Protein AF-A0A139HTH1-F1 (afdb_monomer_lite)

Structure (mmCI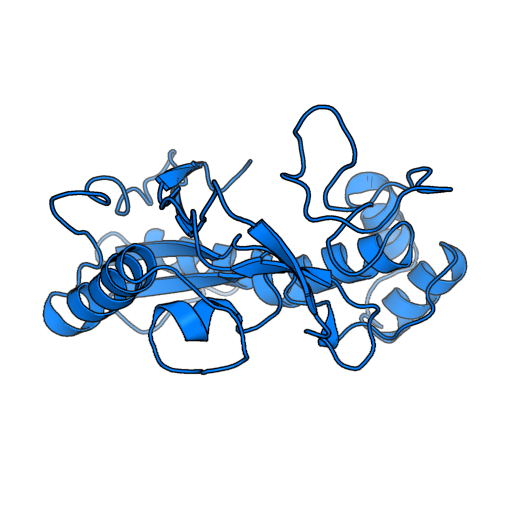F, N/CA/C/O backbone):
data_AF-A0A139HTH1-F1
#
_entry.id   AF-A0A139HTH1-F1
#
loop_
_atom_site.group_PDB
_atom_site.id
_atom_site.type_symbol
_atom_site.label_atom_id
_atom_site.label_alt_id
_atom_site.label_comp_id
_atom_site.label_asym_id
_atom_site.label_entity_id
_atom_site.label_seq_id
_atom_site.pdbx_PDB_ins_code
_atom_site.Cartn_x
_atom_site.Cartn_y
_atom_site.Cartn_z
_atom_site.occupancy
_atom_site.B_iso_or_equiv
_atom_site.auth_seq_id
_atom_site.auth_comp_id
_atom_site.auth_asym_id
_atom_site.auth_atom_id
_atom_site.pdbx_PDB_model_num
ATOM 1 N N . MET A 1 1 ? -20.305 -20.010 -2.497 1.00 41.03 1 MET A N 1
ATOM 2 C CA . MET A 1 1 ? -19.418 -19.115 -1.720 1.00 41.03 1 MET A CA 1
ATOM 3 C C . MET A 1 1 ? -19.283 -19.697 -0.326 1.00 41.03 1 MET A C 1
ATOM 5 O O . MET A 1 1 ? -20.305 -19.941 0.301 1.00 41.03 1 MET A O 1
ATOM 9 N N . ALA A 1 2 ? -18.069 -20.002 0.132 1.00 40.16 2 ALA A N 1
ATOM 10 C CA . ALA A 1 2 ? -17.863 -20.438 1.511 1.00 40.16 2 ALA A CA 1
ATOM 11 C C . ALA A 1 2 ? -18.156 -19.264 2.459 1.00 40.16 2 ALA A C 1
ATOM 13 O O . ALA A 1 2 ? -17.658 -18.159 2.247 1.00 40.16 2 ALA A O 1
ATOM 14 N N . HIS A 1 3 ? -18.978 -19.489 3.483 1.00 53.91 3 HIS A N 1
ATOM 15 C CA . HIS A 1 3 ? -19.237 -18.502 4.528 1.00 53.91 3 HIS A CA 1
ATOM 16 C C . HIS A 1 3 ? -18.002 -18.392 5.426 1.00 53.91 3 HIS A C 1
ATOM 18 O O . HIS A 1 3 ? -17.873 -19.123 6.407 1.00 53.91 3 HIS A O 1
ATOM 24 N N . PHE A 1 4 ? -17.075 -17.501 5.078 1.00 63.25 4 PHE A N 1
ATOM 25 C CA . PHE A 1 4 ? -15.980 -17.148 5.970 1.00 63.25 4 PHE A CA 1
ATOM 26 C C . PHE A 1 4 ? -16.560 -16.534 7.251 1.00 63.25 4 PHE A C 1
ATOM 28 O O . PHE A 1 4 ? -17.235 -15.506 7.211 1.00 63.25 4 PHE A O 1
ATOM 35 N N . LYS A 1 5 ? -16.320 -17.188 8.391 1.00 70.50 5 LYS A N 1
ATOM 36 C CA . LYS A 1 5 ? -16.594 -16.649 9.726 1.00 70.50 5 LYS A CA 1
ATOM 37 C C . LYS A 1 5 ? -15.249 -16.351 10.384 1.00 70.50 5 LYS A C 1
ATOM 39 O O . LYS A 1 5 ? -14.638 -17.281 10.909 1.00 70.50 5 LYS A O 1
ATOM 44 N N . PRO A 1 6 ? -14.781 -15.091 10.371 1.00 74.12 6 PRO A N 1
ATOM 45 C CA . PRO A 1 6 ? -13.574 -14.742 11.103 1.00 74.12 6 PRO A CA 1
ATOM 46 C C . PRO A 1 6 ? -13.759 -15.051 12.596 1.00 74.12 6 PRO A C 1
ATOM 48 O O . PRO A 1 6 ? -14.861 -14.858 13.120 1.00 74.12 6 PRO A O 1
ATOM 51 N N . ASN A 1 7 ? -12.714 -15.505 13.284 1.00 82.50 7 ASN A N 1
ATOM 52 C CA . ASN A 1 7 ? -12.716 -15.613 14.745 1.00 82.50 7 ASN A CA 1
ATOM 53 C C . ASN A 1 7 ? -12.350 -14.259 15.363 1.00 82.50 7 ASN A C 1
ATOM 55 O O . ASN A 1 7 ? -11.441 -13.596 14.877 1.00 82.50 7 ASN A O 1
ATOM 59 N N . GLY A 1 8 ? -13.030 -13.874 16.444 1.00 86.06 8 GLY A N 1
ATOM 60 C CA . GLY A 1 8 ? -12.785 -12.617 17.156 1.00 86.06 8 GLY A CA 1
ATOM 61 C C . GLY A 1 8 ? -13.929 -11.608 17.046 1.00 86.06 8 GLY A C 1
ATOM 62 O O . GLY A 1 8 ? -14.870 -11.774 16.265 1.00 86.06 8 GLY A O 1
ATOM 63 N N . LEU A 1 9 ? -13.844 -10.574 17.885 1.00 88.12 9 LEU A N 1
ATOM 64 C CA . LEU A 1 9 ? -14.800 -9.465 17.926 1.00 88.12 9 LEU A CA 1
ATOM 65 C C . LEU A 1 9 ? -14.292 -8.243 17.161 1.00 88.12 9 LEU A C 1
ATOM 67 O O . LEU A 1 9 ? -15.099 -7.447 16.700 1.00 88.12 9 LEU A O 1
ATOM 71 N N . ARG A 1 10 ? -12.968 -8.081 17.058 1.00 88.88 10 ARG A N 1
ATOM 72 C CA . ARG A 1 10 ? -12.342 -6.827 16.642 1.00 88.88 10 ARG A CA 1
ATOM 73 C C . ARG A 1 10 ? -11.066 -7.063 15.858 1.00 88.88 10 ARG A C 1
ATOM 75 O O . ARG A 1 10 ? -10.333 -8.000 16.176 1.00 88.88 10 ARG A O 1
ATOM 82 N N . VAL A 1 11 ? -10.797 -6.215 14.869 1.00 90.69 11 VAL A N 1
ATOM 83 C CA . VAL A 1 11 ? -9.574 -6.295 14.061 1.00 90.69 11 VAL A CA 1
ATOM 84 C C . VAL A 1 11 ? -9.061 -4.913 13.666 1.00 90.69 11 VAL A C 1
ATOM 86 O O . VAL A 1 11 ? -9.830 -4.071 13.214 1.00 90.69 11 VAL A O 1
ATOM 89 N N . ILE A 1 12 ? -7.748 -4.713 13.768 1.00 91.56 12 ILE A N 1
ATOM 90 C CA . ILE A 1 12 ? -7.032 -3.682 13.012 1.00 91.56 12 ILE A CA 1
ATOM 91 C C . ILE A 1 12 ? -6.289 -4.398 11.893 1.00 91.56 12 ILE A C 1
ATOM 93 O O . ILE A 1 12 ? -5.516 -5.319 12.153 1.00 91.56 12 ILE A O 1
ATOM 97 N N . SER A 1 13 ? -6.541 -3.995 10.653 1.00 92.94 13 SER A N 1
ATOM 98 C CA . SER A 1 13 ? -5.810 -4.478 9.486 1.00 92.94 13 SER A CA 1
ATOM 99 C C . SER A 1 13 ? -5.005 -3.342 8.864 1.00 92.94 13 SER A C 1
ATOM 101 O O . SER A 1 13 ? -5.443 -2.193 8.862 1.00 92.94 13 SER A O 1
ATOM 103 N N . GLY A 1 14 ? -3.822 -3.654 8.351 1.00 94.12 14 GLY A N 1
ATOM 104 C CA . GLY A 1 14 ? -2.858 -2.672 7.875 1.00 94.12 14 GLY A CA 1
ATOM 105 C C . GLY A 1 14 ? -2.139 -3.130 6.619 1.00 94.12 14 GLY A C 1
ATOM 106 O O . GLY A 1 14 ? -2.072 -4.329 6.353 1.00 94.12 14 GLY A O 1
ATOM 107 N N . ASN A 1 15 ? -1.604 -2.167 5.875 1.00 95.75 15 ASN A N 1
ATOM 108 C CA . ASN A 1 15 ? -0.589 -2.396 4.852 1.00 95.75 15 ASN A CA 1
ATOM 109 C C . ASN A 1 15 ? 0.346 -1.183 4.761 1.00 95.75 15 ASN A C 1
ATOM 111 O O . ASN A 1 15 ? 0.001 -0.095 5.216 1.00 95.75 15 ASN A O 1
ATOM 115 N N . THR A 1 16 ? 1.490 -1.371 4.125 1.00 94.44 16 THR A N 1
ATOM 116 C CA . THR A 1 16 ? 2.416 -0.328 3.667 1.00 94.44 16 THR A CA 1
ATOM 117 C C . THR A 1 16 ? 2.211 -0.077 2.163 1.00 94.44 16 THR A C 1
ATOM 119 O O . THR A 1 16 ? 1.571 -0.882 1.484 1.00 94.44 16 THR A O 1
ATOM 122 N N . ASP A 1 17 ? 2.696 1.031 1.608 1.00 91.94 17 ASP A N 1
ATOM 123 C CA . ASP A 1 17 ? 2.437 1.374 0.190 1.00 91.94 17 ASP A CA 1
ATOM 124 C C . ASP A 1 17 ? 3.259 0.574 -0.820 1.00 91.94 17 ASP A C 1
ATOM 126 O O . ASP A 1 17 ? 2.926 0.508 -1.999 1.00 91.94 17 ASP A O 1
ATOM 130 N N . SER A 1 18 ? 4.375 -0.002 -0.391 1.00 93.19 18 SER A N 1
ATOM 131 C CA . SER A 1 18 ? 5.341 -0.712 -1.233 1.00 93.19 18 SER A CA 1
ATOM 132 C C . SER A 1 18 ? 5.681 -2.082 -0.640 1.00 93.19 18 SER A C 1
ATOM 134 O O . SER A 1 18 ? 6.850 -2.471 -0.549 1.00 93.19 18 SER A O 1
ATOM 136 N N . GLU A 1 19 ? 4.646 -2.828 -0.245 1.00 96.00 19 GLU A N 1
ATOM 137 C CA . GLU A 1 19 ? 4.736 -4.151 0.394 1.00 96.00 19 GLU A CA 1
ATOM 138 C C . GLU A 1 19 ? 5.664 -5.109 -0.361 1.00 96.00 19 GLU A C 1
ATOM 140 O O . GLU A 1 19 ? 6.598 -5.696 0.185 1.00 96.00 19 GLU A O 1
ATOM 145 N N . ALA A 1 20 ? 5.463 -5.246 -1.665 1.00 96.44 20 ALA A N 1
ATOM 146 C CA . ALA A 1 20 ? 6.139 -6.275 -2.437 1.00 96.44 20 ALA A CA 1
ATOM 147 C C . ALA A 1 20 ? 7.564 -5.911 -2.880 1.00 96.44 20 ALA A C 1
ATOM 149 O O . ALA A 1 20 ? 8.216 -6.717 -3.552 1.00 96.44 20 ALA A O 1
ATOM 150 N N . ALA A 1 21 ? 8.083 -4.731 -2.520 1.00 94.69 21 ALA A N 1
ATOM 151 C CA . ALA A 1 21 ? 9.355 -4.232 -3.047 1.00 94.69 21 ALA A CA 1
ATOM 152 C C . ALA A 1 21 ? 10.534 -5.198 -2.815 1.00 94.69 21 ALA A C 1
ATOM 154 O O . ALA A 1 21 ? 11.430 -5.297 -3.660 1.00 94.69 21 ALA A O 1
ATOM 155 N N . ALA A 1 22 ? 10.514 -5.932 -1.698 1.00 94.69 22 ALA A N 1
ATOM 156 C CA . ALA A 1 22 ? 11.522 -6.928 -1.333 1.00 94.69 22 ALA A CA 1
ATOM 157 C C . ALA A 1 22 ? 11.249 -8.348 -1.859 1.00 94.69 22 ALA A C 1
ATOM 159 O O . ALA A 1 22 ? 12.135 -9.195 -1.765 1.00 94.69 22 ALA A O 1
ATOM 160 N N . TYR A 1 23 ? 10.054 -8.610 -2.390 1.00 95.75 23 TYR A N 1
ATOM 161 C CA . TYR A 1 23 ? 9.586 -9.959 -2.722 1.00 95.75 23 TYR A CA 1
ATOM 162 C C . TYR A 1 23 ? 9.516 -10.222 -4.225 1.00 95.75 23 TYR A C 1
ATOM 164 O O . TYR A 1 23 ? 9.663 -11.360 -4.658 1.00 95.75 23 TYR A O 1
ATOM 172 N N . VAL A 1 24 ? 9.356 -9.174 -5.035 1.00 96.06 24 VAL A N 1
ATOM 173 C CA . VAL A 1 24 ? 9.461 -9.296 -6.491 1.00 96.06 24 VAL A CA 1
ATOM 174 C C . VAL A 1 24 ? 10.932 -9.393 -6.886 1.00 96.06 24 VAL A C 1
ATOM 176 O O . VAL A 1 24 ? 11.762 -8.621 -6.394 1.00 96.06 24 VAL A O 1
ATOM 179 N N . ILE A 1 25 ? 11.258 -10.304 -7.805 1.00 94.12 25 ILE A N 1
ATOM 180 C CA . ILE A 1 25 ? 12.610 -10.409 -8.365 1.00 94.12 25 ILE A CA 1
ATOM 181 C C . ILE A 1 25 ? 13.017 -9.098 -9.070 1.00 94.12 25 ILE A C 1
ATOM 183 O O . ILE A 1 25 ? 12.161 -8.373 -9.594 1.00 94.12 25 ILE A O 1
ATOM 187 N N . PRO A 1 26 ? 14.307 -8.733 -9.050 1.00 92.75 26 PRO A N 1
ATOM 188 C CA . PRO A 1 26 ? 14.778 -7.557 -9.768 1.00 92.75 26 PRO A CA 1
ATOM 189 C C . PRO A 1 26 ? 14.816 -7.796 -11.291 1.00 92.75 26 PRO A C 1
ATOM 191 O O . PRO A 1 26 ? 14.604 -8.910 -11.763 1.00 92.75 26 PRO A O 1
ATOM 194 N N . GLU A 1 27 ? 15.118 -6.733 -12.042 1.00 92.19 27 GLU A N 1
ATOM 195 C CA . GLU A 1 27 ? 15.422 -6.760 -13.484 1.00 92.19 27 GLU A CA 1
ATOM 196 C C . GLU A 1 27 ? 14.259 -7.156 -14.419 1.00 92.19 27 GLU A C 1
ATOM 198 O O . GLU A 1 27 ? 14.475 -7.587 -15.552 1.00 92.19 27 GLU A O 1
ATOM 203 N N . ILE A 1 28 ? 13.011 -6.921 -14.000 1.00 94.56 28 ILE A N 1
ATOM 204 C CA . ILE A 1 28 ? 11.844 -6.984 -14.895 1.00 94.56 28 ILE A CA 1
ATOM 205 C C . ILE A 1 28 ? 11.751 -5.660 -15.664 1.00 94.56 28 ILE A C 1
ATOM 207 O O . ILE A 1 28 ? 11.201 -4.677 -15.173 1.00 94.56 28 ILE A O 1
ATOM 211 N N . THR A 1 29 ? 12.323 -5.614 -16.865 1.00 93.25 29 THR A N 1
ATOM 212 C CA . THR A 1 29 ? 12.456 -4.390 -17.676 1.00 93.25 29 THR A CA 1
ATOM 213 C C . THR A 1 29 ? 11.503 -4.332 -18.866 1.00 93.25 29 THR A C 1
ATOM 215 O O . THR A 1 29 ? 11.409 -3.298 -19.522 1.00 93.25 29 THR A O 1
ATOM 218 N N . THR A 1 30 ? 10.766 -5.411 -19.139 1.00 93.38 30 THR A N 1
ATOM 219 C CA . THR A 1 30 ? 9.821 -5.508 -20.260 1.00 93.38 30 THR A CA 1
ATOM 220 C C . THR A 1 30 ? 8.494 -6.131 -19.837 1.00 93.38 30 THR A C 1
ATOM 222 O O . THR A 1 30 ? 8.439 -6.963 -18.930 1.00 93.38 30 THR A O 1
ATOM 225 N N . ASP A 1 31 ? 7.423 -5.808 -20.560 1.00 92.06 31 ASP A N 1
ATOM 226 C CA . ASP A 1 31 ? 6.102 -6.419 -20.360 1.00 92.06 31 ASP A CA 1
ATOM 227 C C . ASP A 1 31 ? 6.111 -7.930 -20.614 1.00 92.06 31 ASP A C 1
ATOM 229 O O . ASP A 1 31 ? 5.380 -8.676 -19.966 1.00 92.06 31 ASP A O 1
ATOM 233 N N . ALA A 1 32 ? 6.976 -8.408 -21.512 1.00 94.19 32 ALA A N 1
ATOM 234 C CA . ALA A 1 32 ? 7.161 -9.837 -21.743 1.00 94.19 32 ALA A CA 1
ATOM 235 C C . ALA A 1 32 ? 7.732 -10.545 -20.502 1.00 94.19 32 ALA A C 1
ATOM 237 O O . ALA A 1 32 ? 7.253 -11.620 -20.138 1.00 94.19 32 ALA A O 1
ATOM 238 N N . GLN A 1 33 ? 8.712 -9.936 -19.824 1.00 95.88 33 GLN A N 1
ATOM 239 C CA . GLN A 1 33 ? 9.245 -10.459 -18.562 1.00 95.88 33 GLN A CA 1
ATOM 240 C C . GLN A 1 33 ? 8.212 -10.386 -17.437 1.00 95.88 33 GLN A C 1
ATOM 242 O O . GLN A 1 33 ? 8.106 -11.338 -16.671 1.00 95.88 33 GLN A O 1
ATOM 247 N N . LEU A 1 34 ? 7.417 -9.313 -17.365 1.00 95.25 34 LEU A N 1
ATOM 248 C CA . LEU A 1 34 ? 6.320 -9.200 -16.402 1.00 95.25 34 LEU A CA 1
ATOM 249 C C . LEU A 1 34 ? 5.303 -10.333 -16.610 1.00 95.25 34 LEU A C 1
ATOM 251 O O . LEU A 1 34 ? 4.995 -11.067 -15.672 1.00 95.25 34 LEU A O 1
ATOM 255 N N . LYS A 1 35 ? 4.835 -10.544 -17.849 1.00 95.56 35 LYS A N 1
ATOM 256 C CA . LYS A 1 35 ? 3.921 -11.648 -18.196 1.00 95.56 35 LYS A CA 1
ATOM 257 C C . LYS A 1 35 ? 4.518 -13.017 -17.862 1.00 95.56 35 LYS A C 1
ATOM 259 O O . LYS A 1 35 ? 3.807 -13.894 -17.374 1.00 95.56 35 LYS A O 1
ATOM 264 N N . ALA A 1 36 ? 5.811 -13.215 -18.121 1.00 95.50 36 ALA A N 1
ATOM 265 C CA . ALA A 1 36 ? 6.504 -14.452 -17.769 1.00 95.50 36 ALA A CA 1
ATOM 266 C C . ALA A 1 36 ? 6.566 -14.660 -16.248 1.00 95.50 36 ALA A C 1
ATOM 268 O O . ALA A 1 36 ? 6.292 -15.762 -15.776 1.00 95.50 36 ALA A O 1
ATOM 269 N N . TRP A 1 37 ? 6.861 -13.603 -15.488 1.00 96.38 37 TRP A N 1
ATOM 270 C CA . TRP A 1 37 ? 6.877 -13.636 -14.029 1.00 96.38 37 TRP A CA 1
ATOM 271 C C . TRP A 1 37 ? 5.490 -13.950 -13.451 1.00 96.38 37 TRP A C 1
ATOM 273 O O . TRP A 1 37 ? 5.378 -14.826 -12.600 1.00 96.38 37 TRP A O 1
ATOM 283 N N . LEU A 1 38 ? 4.418 -13.344 -13.975 1.00 95.56 38 LEU A N 1
ATOM 284 C CA . LEU A 1 38 ? 3.054 -13.635 -13.519 1.00 95.56 38 LEU A CA 1
ATOM 285 C C . LEU A 1 38 ? 2.652 -15.093 -13.714 1.00 95.56 38 LEU A C 1
ATOM 287 O O . LEU A 1 38 ? 2.000 -15.668 -12.851 1.00 95.56 38 LEU A O 1
ATOM 291 N N . ARG A 1 39 ? 3.049 -15.708 -14.830 1.00 95.12 39 ARG A N 1
ATOM 292 C CA . ARG A 1 39 ? 2.775 -17.130 -15.081 1.00 95.12 39 ARG A CA 1
ATOM 293 C C . ARG A 1 39 ? 3.565 -18.054 -14.160 1.00 95.12 39 ARG A C 1
ATOM 295 O O . ARG A 1 39 ? 3.128 -19.175 -13.922 1.00 95.12 39 ARG A O 1
ATOM 302 N N . LEU A 1 40 ? 4.719 -17.603 -13.671 1.00 95.44 40 LEU A N 1
ATOM 303 C CA . LEU A 1 40 ? 5.495 -18.332 -12.675 1.00 95.44 40 LEU A CA 1
ATOM 304 C C . LEU A 1 40 ? 4.852 -18.219 -11.288 1.00 95.44 40 LEU A C 1
ATOM 306 O O . LEU A 1 40 ? 4.690 -19.232 -10.615 1.00 95.44 40 LEU A O 1
ATOM 310 N N . GLU A 1 41 ? 4.472 -17.006 -10.885 1.00 96.12 41 GLU A N 1
ATOM 311 C CA . GLU A 1 41 ? 3.912 -16.727 -9.558 1.00 96.12 41 GLU A CA 1
ATOM 312 C C . GLU A 1 41 ? 2.472 -17.246 -9.408 1.00 96.12 41 GLU A C 1
ATOM 314 O O . GLU A 1 41 ? 2.085 -17.764 -8.362 1.00 96.12 41 GLU A O 1
ATOM 319 N N . TYR A 1 42 ? 1.685 -17.171 -10.485 1.00 96.50 42 TYR A N 1
ATOM 320 C CA . TYR A 1 42 ? 0.282 -17.577 -10.528 1.00 96.50 42 TYR A CA 1
ATOM 321 C C . TYR A 1 42 ? 0.034 -18.614 -11.635 1.00 96.50 42 TYR A C 1
ATOM 323 O O . TYR A 1 42 ? -0.621 -18.322 -12.640 1.00 96.50 42 TYR A O 1
ATOM 331 N N . PRO A 1 43 ? 0.499 -19.865 -11.458 1.00 96.62 43 PRO A N 1
ATOM 332 C CA . PRO A 1 43 ? 0.492 -20.888 -12.511 1.00 96.62 43 PRO A CA 1
ATOM 333 C C . PRO A 1 43 ? -0.908 -21.353 -12.938 1.00 96.62 43 PRO A C 1
ATOM 335 O O . PRO A 1 43 ? -1.042 -22.070 -13.927 1.00 96.62 43 PRO A O 1
ATOM 338 N N . LEU A 1 44 ? -1.949 -20.978 -12.188 1.00 97.44 44 LEU A N 1
ATOM 339 C CA . LEU A 1 44 ? -3.342 -21.308 -12.496 1.00 97.44 44 LEU A CA 1
ATOM 340 C C . LEU A 1 44 ? -4.072 -20.210 -13.279 1.00 97.44 44 LEU A C 1
ATOM 342 O O . LEU A 1 44 ? -5.194 -20.453 -13.718 1.00 97.44 44 LEU A O 1
ATOM 346 N N . LEU A 1 45 ? -3.469 -19.029 -13.461 1.00 95.88 45 LEU A N 1
ATOM 347 C CA . LEU A 1 45 ? -4.046 -18.003 -14.326 1.00 95.88 45 LEU A CA 1
ATOM 348 C C . LEU A 1 45 ? -3.962 -18.451 -15.781 1.00 95.88 45 LEU A C 1
ATOM 350 O O . LEU A 1 45 ? -2.916 -18.889 -16.270 1.00 95.88 45 LEU A O 1
ATOM 354 N N . THR A 1 46 ? -5.072 -18.317 -16.496 1.00 96.62 46 THR A N 1
ATOM 355 C CA . THR A 1 46 ? -5.082 -18.514 -17.941 1.00 96.62 46 THR A CA 1
ATOM 356 C C . THR A 1 46 ? -4.347 -17.365 -18.631 1.00 96.62 46 THR A C 1
ATOM 358 O O . THR A 1 46 ? -4.130 -16.296 -18.060 1.00 96.62 46 THR A O 1
ATOM 361 N N . ALA A 1 47 ? -3.973 -17.556 -19.900 1.00 94.62 47 ALA A N 1
ATOM 362 C CA . ALA A 1 47 ? -3.388 -16.470 -20.688 1.00 94.62 47 ALA A CA 1
ATOM 363 C C . ALA A 1 47 ? -4.309 -15.240 -20.737 1.00 94.62 47 ALA A C 1
ATOM 365 O O . ALA A 1 47 ? -3.824 -14.122 -20.618 1.00 94.62 47 ALA A O 1
ATOM 366 N N . ARG A 1 48 ? -5.625 -15.476 -20.828 1.00 95.06 48 ARG A N 1
ATOM 367 C CA . ARG A 1 48 ? -6.637 -14.425 -20.792 1.00 95.06 48 ARG A CA 1
ATOM 368 C C . ARG A 1 48 ? -6.646 -13.685 -19.458 1.00 95.06 48 ARG A C 1
ATOM 370 O O . ARG A 1 48 ? -6.652 -12.468 -19.480 1.00 95.06 48 ARG A O 1
ATOM 377 N N . ASP A 1 49 ? -6.594 -14.391 -18.327 1.00 95.75 49 ASP A N 1
ATOM 378 C CA . ASP A 1 49 ? -6.576 -13.729 -17.013 1.00 95.75 49 ASP A CA 1
ATOM 379 C C . ASP A 1 49 ? -5.348 -12.819 -16.865 1.00 95.75 49 ASP A C 1
ATOM 381 O O . ASP A 1 49 ? -5.453 -11.710 -16.351 1.00 95.75 49 ASP A O 1
ATOM 385 N N . VAL A 1 50 ? -4.180 -13.268 -17.343 1.00 94.94 50 VAL A N 1
ATOM 386 C CA . VAL A 1 50 ? -2.949 -12.459 -17.327 1.00 94.94 50 VAL A CA 1
ATOM 387 C C . VAL A 1 50 ? -3.097 -11.207 -18.189 1.00 94.94 50 VAL A C 1
ATOM 389 O O . VAL A 1 50 ? -2.691 -10.129 -17.758 1.00 94.94 50 VAL A O 1
ATOM 392 N N . ASP A 1 51 ? -3.648 -11.338 -19.394 1.00 92.38 51 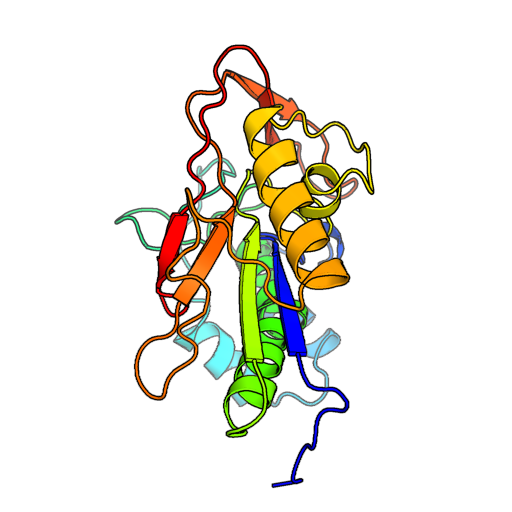ASP A N 1
ATOM 393 C CA . ASP A 1 51 ? -3.857 -10.192 -20.280 1.00 92.38 51 ASP A CA 1
ATOM 394 C C . ASP A 1 51 ? -4.892 -9.222 -19.681 1.00 92.38 51 ASP A C 1
ATOM 396 O O . ASP A 1 51 ? -4.596 -8.036 -19.562 1.00 92.38 51 ASP A O 1
ATOM 400 N N . ASP A 1 52 ? -6.021 -9.726 -19.170 1.00 92.56 52 ASP A N 1
ATOM 401 C CA . ASP A 1 52 ? -7.068 -8.923 -18.525 1.00 92.56 52 ASP A CA 1
ATOM 402 C C . ASP A 1 52 ? -6.513 -8.144 -17.310 1.00 92.56 52 ASP A C 1
ATOM 404 O O . ASP A 1 52 ? -6.762 -6.947 -17.171 1.00 92.56 52 ASP A O 1
ATOM 408 N N . ILE A 1 53 ? -5.701 -8.775 -16.450 1.00 92.44 53 ILE A N 1
ATOM 409 C CA . ILE A 1 53 ? -5.073 -8.098 -15.298 1.00 92.44 53 ILE A CA 1
ATOM 410 C C . ILE A 1 53 ? -4.184 -6.931 -15.755 1.00 92.44 53 ILE A C 1
ATOM 412 O O . ILE A 1 53 ? -4.238 -5.841 -15.182 1.00 92.44 53 ILE A O 1
ATOM 416 N N . LEU A 1 54 ? -3.357 -7.142 -16.779 1.00 91.75 54 LEU A N 1
ATOM 417 C CA . LEU A 1 54 ? -2.385 -6.141 -17.223 1.00 91.75 54 LEU A CA 1
ATOM 418 C C . LEU A 1 54 ? -2.990 -5.033 -18.075 1.00 91.75 54 LEU A C 1
ATOM 420 O O . LEU A 1 54 ? -2.471 -3.919 -18.069 1.00 91.75 54 LEU A O 1
ATOM 424 N N . GLU A 1 55 ? -4.059 -5.325 -18.803 1.00 88.00 55 GLU A N 1
ATOM 425 C CA . GLU A 1 55 ? -4.733 -4.355 -19.662 1.00 88.00 55 GLU A CA 1
ATOM 426 C C . GLU A 1 55 ? -5.768 -3.522 -18.903 1.00 88.00 55 GLU A C 1
ATOM 428 O O . GLU A 1 55 ? -6.069 -2.407 -19.319 1.00 88.00 55 GLU A O 1
ATOM 433 N N . VAL A 1 56 ? -6.298 -4.021 -17.783 1.00 83.75 56 VAL A N 1
ATOM 434 C CA . VAL A 1 56 ? -7.313 -3.296 -17.004 1.00 83.75 56 VAL A CA 1
ATOM 435 C C . VAL A 1 56 ? -6.715 -2.588 -15.793 1.00 83.75 56 VAL A C 1
ATOM 437 O O . VAL A 1 56 ? -7.094 -1.452 -15.514 1.00 83.75 56 VAL A O 1
ATOM 440 N N . HIS A 1 57 ? -5.803 -3.239 -15.067 1.00 81.62 57 HIS A N 1
ATOM 441 C CA . HIS A 1 57 ? -5.400 -2.779 -13.733 1.00 81.62 57 HIS A CA 1
ATOM 442 C C . HIS A 1 57 ? -3.977 -2.238 -13.657 1.00 81.62 57 HIS A C 1
ATOM 444 O O . HIS A 1 57 ? -3.721 -1.347 -12.862 1.00 81.62 57 HIS A O 1
ATOM 450 N N . TYR A 1 58 ? -3.065 -2.712 -14.505 1.00 85.88 58 TYR A N 1
ATOM 451 C CA . TYR A 1 58 ? -1.676 -2.250 -14.496 1.00 85.88 58 TYR A CA 1
ATOM 452 C C . TYR A 1 58 ? -1.258 -1.865 -15.896 1.00 85.88 58 TYR A C 1
ATOM 454 O O . TYR A 1 58 ? -0.411 -2.532 -16.483 1.00 85.88 58 TYR A O 1
ATOM 462 N N . LEU A 1 59 ? -1.857 -0.817 -16.449 1.00 84.88 59 LEU A N 1
ATOM 463 C CA . LEU A 1 59 ? -1.562 -0.381 -17.808 1.00 84.88 59 LEU A CA 1
ATOM 464 C C . LEU A 1 59 ? -0.075 -0.025 -17.981 1.00 84.88 59 LEU A C 1
ATOM 466 O O . LEU A 1 59 ? 0.553 0.519 -17.067 1.00 84.88 59 LEU A O 1
ATOM 470 N N . PRO A 1 60 ? 0.519 -0.307 -19.153 1.00 83.44 60 PRO A N 1
ATOM 471 C CA . PRO A 1 60 ? 1.835 0.214 -19.474 1.00 83.44 60 PRO A CA 1
ATOM 472 C C . PRO A 1 60 ? 1.808 1.743 -19.451 1.00 83.44 60 PRO A C 1
ATOM 474 O O . PRO A 1 60 ? 0.912 2.365 -20.021 1.00 83.44 60 PRO A O 1
ATOM 477 N N . SER A 1 61 ? 2.826 2.351 -18.856 1.00 76.25 61 SER A N 1
ATOM 478 C CA . SER A 1 61 ? 3.085 3.776 -19.017 1.00 76.25 61 SER A CA 1
ATOM 479 C C . SER A 1 61 ? 4.543 3.990 -19.393 1.00 76.25 61 SER A C 1
ATOM 481 O O . SER A 1 61 ? 5.424 3.221 -18.993 1.00 76.25 61 SER A O 1
ATOM 483 N N . ASP A 1 62 ? 4.803 5.049 -20.155 1.00 73.69 62 ASP A N 1
ATOM 484 C CA . ASP A 1 62 ? 6.173 5.444 -20.439 1.00 73.69 62 ASP A CA 1
ATOM 485 C C . ASP A 1 62 ? 6.787 6.071 -19.183 1.00 73.69 62 ASP A C 1
ATOM 487 O O . ASP A 1 62 ? 6.443 7.185 -18.792 1.00 73.69 62 ASP A O 1
ATOM 491 N N . ALA A 1 63 ? 7.663 5.318 -18.523 1.00 77.00 63 ALA A N 1
ATOM 492 C CA . ALA A 1 63 ? 8.436 5.791 -17.381 1.00 77.00 63 ALA A CA 1
ATOM 493 C C . ALA A 1 63 ? 9.895 6.098 -17.766 1.00 77.00 63 ALA A C 1
ATOM 495 O O . ALA A 1 63 ? 10.762 6.223 -16.899 1.00 77.00 63 ALA A O 1
ATOM 496 N N . SER A 1 64 ? 10.196 6.199 -19.065 1.00 75.75 64 SER A N 1
ATOM 497 C CA . SER A 1 64 ? 11.543 6.492 -19.554 1.00 75.75 64 SER A CA 1
ATOM 498 C C . SER A 1 64 ? 12.034 7.833 -19.011 1.00 75.75 64 SER A C 1
ATOM 500 O O . SER A 1 64 ? 11.371 8.859 -19.126 1.00 75.75 64 SER A O 1
ATOM 502 N N . GLY A 1 65 ? 13.219 7.827 -18.401 1.00 74.94 65 GLY A N 1
ATOM 503 C CA . GLY A 1 65 ? 13.812 9.027 -17.806 1.00 74.94 65 GLY A CA 1
ATOM 504 C C . GLY A 1 65 ? 13.197 9.462 -16.469 1.00 74.94 65 GLY A C 1
ATOM 505 O O . GLY A 1 65 ? 13.664 10.445 -15.896 1.00 74.94 65 GLY A O 1
ATOM 506 N N . VAL A 1 66 ? 12.206 8.736 -15.938 1.00 82.00 66 VAL A N 1
ATOM 507 C CA . VAL A 1 66 ? 11.651 8.981 -14.599 1.00 82.00 66 VAL A CA 1
ATOM 508 C C . VAL A 1 66 ? 12.588 8.389 -13.543 1.00 82.00 66 VAL A C 1
ATOM 510 O O . VAL A 1 66 ? 13.009 7.237 -13.627 1.00 82.00 66 VAL A O 1
ATOM 513 N N . ILE A 1 67 ? 12.932 9.176 -12.526 1.00 82.94 67 ILE A N 1
ATOM 514 C CA . ILE A 1 67 ? 13.653 8.674 -11.348 1.00 82.94 67 ILE A CA 1
ATOM 515 C C . ILE A 1 67 ? 12.614 8.070 -10.391 1.00 82.94 67 ILE A C 1
ATOM 517 O O . ILE A 1 67 ? 11.588 8.708 -10.190 1.00 82.94 67 ILE A O 1
ATOM 521 N N . PRO A 1 68 ? 12.835 6.890 -9.781 1.00 84.56 68 PRO A N 1
ATOM 522 C CA . PRO A 1 68 ? 11.920 6.338 -8.779 1.00 84.56 68 PRO A CA 1
ATOM 523 C C . PRO A 1 68 ? 11.616 7.326 -7.638 1.00 84.56 68 PRO A C 1
ATOM 525 O O . PRO A 1 68 ? 12.532 7.881 -7.026 1.00 84.56 68 PRO A O 1
ATOM 528 N N . PHE A 1 69 ? 10.334 7.530 -7.330 1.00 84.56 69 PHE A N 1
ATOM 529 C CA . PHE A 1 69 ? 9.862 8.334 -6.200 1.00 84.56 69 PHE A CA 1
ATOM 530 C C . PHE A 1 69 ? 8.521 7.803 -5.681 1.00 84.56 69 PHE A C 1
ATOM 532 O O . PHE A 1 69 ? 7.773 7.152 -6.408 1.00 84.56 69 PHE A O 1
ATOM 539 N N . ALA A 1 70 ? 8.210 8.072 -4.412 1.00 83.56 70 ALA A N 1
ATOM 540 C CA . ALA A 1 70 ? 6.887 7.778 -3.870 1.00 83.56 70 ALA A CA 1
ATOM 541 C C . ALA A 1 70 ? 5.858 8.744 -4.470 1.00 83.56 70 ALA A C 1
ATOM 543 O O . ALA A 1 70 ? 5.997 9.959 -4.338 1.00 83.56 70 ALA A O 1
ATOM 544 N N . THR A 1 71 ? 4.844 8.202 -5.135 1.00 77.75 71 THR A N 1
ATOM 545 C CA . THR A 1 71 ? 3.721 8.961 -5.693 1.00 77.75 71 THR A CA 1
ATOM 546 C C . THR A 1 71 ? 2.481 8.764 -4.831 1.00 77.75 71 THR A C 1
ATOM 548 O O . THR A 1 71 ? 2.320 7.730 -4.186 1.00 77.75 71 THR A O 1
ATOM 551 N N . CYS A 1 72 ? 1.586 9.746 -4.845 1.00 68.50 72 CYS A N 1
ATOM 552 C CA . CYS A 1 72 ? 0.269 9.628 -4.227 1.00 68.50 72 CYS A CA 1
ATOM 553 C C . CYS A 1 72 ? -0.748 8.868 -5.098 1.00 68.50 72 CYS A C 1
ATOM 555 O O . CYS A 1 72 ? -1.907 8.777 -4.723 1.00 68.50 72 CYS A O 1
ATOM 557 N N . GLY A 1 73 ? -0.319 8.272 -6.218 1.00 63.62 73 GLY A N 1
ATOM 558 C CA . GLY A 1 73 ? -1.131 7.351 -7.015 1.00 63.62 73 GLY A CA 1
ATOM 559 C C . GLY A 1 73 ? -1.931 8.034 -8.121 1.00 63.62 73 GLY A C 1
ATOM 560 O O . GLY A 1 73 ? -1.713 7.718 -9.285 1.00 63.62 73 GLY A O 1
ATOM 561 N N . ASP A 1 74 ? -2.796 8.992 -7.786 1.00 54.41 74 ASP A N 1
ATOM 562 C CA . ASP A 1 74 ? -3.771 9.599 -8.712 1.00 54.41 74 ASP A CA 1
ATOM 563 C C . ASP A 1 74 ? -3.620 11.127 -8.890 1.00 54.41 74 ASP A C 1
ATOM 565 O O . ASP A 1 74 ? -4.464 11.796 -9.487 1.00 54.41 74 ASP A O 1
ATOM 569 N N . CYS A 1 75 ? -2.507 11.702 -8.433 1.00 62.62 75 CYS A N 1
ATOM 570 C CA . CYS A 1 75 ? -2.294 13.150 -8.337 1.00 62.62 75 CYS A CA 1
ATOM 571 C C . CYS A 1 75 ? -1.975 13.878 -9.663 1.00 62.62 75 CYS A C 1
ATOM 573 O O . CYS A 1 75 ? -1.107 14.751 -9.697 1.00 62.62 75 CYS A O 1
ATOM 575 N N . ASN A 1 76 ? -2.672 13.549 -10.759 1.00 59.09 76 ASN A N 1
ATOM 576 C CA . ASN A 1 76 ? -2.509 14.154 -12.094 1.00 59.09 76 ASN A CA 1
ATOM 577 C C . ASN A 1 76 ? -1.065 14.090 -12.649 1.00 59.09 76 ASN A C 1
ATOM 579 O O . ASN A 1 76 ? -0.609 15.000 -13.343 1.00 59.09 76 ASN A O 1
ATOM 583 N N . GLY A 1 77 ? -0.349 13.004 -12.343 1.00 70.94 77 GLY A N 1
ATOM 584 C CA . GLY A 1 77 ? 1.042 12.763 -12.733 1.00 70.94 77 GLY A CA 1
ATOM 585 C C . GLY A 1 77 ? 1.347 11.270 -12.883 1.00 70.94 77 GLY A C 1
ATOM 586 O O . GLY A 1 77 ? 0.504 10.505 -13.344 1.00 70.94 77 GLY A O 1
ATOM 587 N N . ALA A 1 78 ? 2.553 10.841 -12.506 1.00 76.19 78 ALA A N 1
ATOM 588 C CA . ALA A 1 78 ? 2.923 9.427 -12.547 1.00 76.19 78 ALA A CA 1
ATOM 589 C C . ALA A 1 78 ? 2.085 8.591 -11.559 1.00 76.19 78 ALA A C 1
ATOM 591 O O . ALA A 1 78 ? 1.992 8.946 -10.379 1.00 76.19 78 ALA A O 1
ATOM 592 N N . THR A 1 79 ? 1.514 7.477 -12.028 1.00 82.88 79 THR A N 1
ATOM 593 C CA . THR A 1 79 ? 0.696 6.584 -11.193 1.00 82.88 79 THR A CA 1
ATOM 594 C C . THR A 1 79 ? 1.551 5.667 -10.323 1.00 82.88 79 THR A C 1
ATOM 596 O O . THR A 1 79 ? 2.696 5.364 -10.674 1.00 82.88 79 THR A O 1
ATOM 599 N N . ALA A 1 80 ? 0.995 5.198 -9.199 1.00 84.81 80 ALA A N 1
ATOM 600 C CA . ALA A 1 80 ? 1.671 4.253 -8.296 1.00 84.81 80 ALA A CA 1
ATOM 601 C C . ALA A 1 80 ? 1.979 2.903 -8.965 1.00 84.81 80 ALA A C 1
ATOM 603 O O . ALA A 1 80 ? 2.927 2.215 -8.573 1.00 84.81 80 ALA A O 1
ATOM 604 N N . ASP A 1 81 ? 1.237 2.564 -10.020 1.00 87.44 81 ASP A N 1
ATOM 605 C CA . ASP A 1 81 ? 1.462 1.355 -10.810 1.00 87.44 81 ASP A CA 1
ATOM 606 C C . ASP A 1 81 ? 2.761 1.425 -11.600 1.00 87.44 81 ASP A C 1
ATOM 608 O O . ASP A 1 81 ? 3.446 0.421 -11.765 1.00 87.44 81 ASP A O 1
ATOM 612 N N . ALA A 1 82 ? 3.118 2.605 -12.103 1.00 85.88 82 ALA A N 1
ATOM 613 C CA . ALA A 1 82 ? 4.254 2.755 -12.999 1.00 85.88 82 ALA A CA 1
ATOM 614 C C . ALA A 1 82 ? 5.452 3.465 -12.379 1.00 85.88 82 ALA A C 1
ATOM 616 O O . ALA A 1 82 ? 6.564 3.327 -12.885 1.00 85.88 82 ALA A O 1
ATOM 617 N N . THR A 1 83 ? 5.252 4.223 -11.303 1.00 90.00 83 THR A N 1
ATOM 618 C CA . THR A 1 83 ? 6.326 4.894 -10.569 1.00 90.00 83 THR A CA 1
ATOM 619 C C . THR A 1 83 ? 6.157 4.663 -9.080 1.00 90.00 83 THR A C 1
ATOM 621 O O . THR A 1 83 ? 5.111 4.945 -8.511 1.00 90.00 83 THR A O 1
ATOM 624 N N . GLY A 1 84 ? 7.205 4.152 -8.444 1.00 90.94 84 GLY A N 1
ATOM 625 C CA . GLY A 1 84 ? 7.254 3.971 -7.004 1.00 90.94 84 GLY A CA 1
ATOM 626 C C . GLY A 1 84 ? 8.638 4.295 -6.458 1.00 90.94 84 GLY A C 1
ATOM 627 O O . GLY A 1 84 ? 9.568 4.582 -7.215 1.00 90.94 84 GLY A O 1
ATOM 628 N N . PRO A 1 85 ? 8.819 4.233 -5.132 1.00 91.38 85 PRO A N 1
ATOM 629 C CA . PRO A 1 85 ? 10.068 4.643 -4.496 1.00 91.38 85 PRO A CA 1
ATOM 630 C C . PRO A 1 85 ? 11.254 3.718 -4.811 1.00 91.38 85 PRO A C 1
ATOM 632 O O . PRO A 1 85 ? 12.402 4.107 -4.608 1.00 91.38 85 PRO A O 1
ATOM 635 N N . PHE A 1 86 ? 10.993 2.501 -5.300 1.00 92.81 86 PHE A N 1
ATOM 636 C CA . PHE A 1 86 ? 12.019 1.486 -5.566 1.00 92.81 86 PHE A CA 1
ATOM 637 C C . PHE A 1 86 ? 12.243 1.190 -7.048 1.00 92.81 86 PHE A C 1
ATOM 639 O O . PHE A 1 86 ? 13.273 0.610 -7.401 1.00 92.81 86 PHE A O 1
ATOM 646 N N . ALA A 1 87 ? 11.277 1.514 -7.904 1.00 92.94 87 ALA A N 1
ATOM 647 C CA . ALA A 1 87 ? 11.287 1.124 -9.302 1.00 92.94 87 ALA A CA 1
ATOM 648 C C . ALA A 1 87 ? 10.366 2.011 -10.142 1.00 92.94 87 ALA A C 1
ATOM 650 O O . ALA A 1 87 ? 9.530 2.752 -9.629 1.00 92.94 87 ALA A O 1
ATOM 651 N N . ILE A 1 88 ? 10.509 1.866 -11.454 1.00 92.56 88 ILE A N 1
ATOM 652 C CA . ILE A 1 88 ? 9.634 2.444 -12.470 1.00 92.56 88 ILE A CA 1
ATOM 653 C C . ILE A 1 88 ? 9.271 1.381 -13.517 1.00 92.56 88 ILE A C 1
ATOM 655 O O . ILE A 1 88 ? 9.903 0.319 -13.580 1.00 92.56 88 ILE A O 1
ATOM 659 N N . GLY A 1 89 ? 8.273 1.665 -14.352 1.00 92.50 89 GLY A N 1
ATOM 660 C CA . GLY A 1 89 ? 7.915 0.855 -15.515 1.00 92.50 89 GLY A CA 1
ATOM 661 C C . GLY A 1 89 ? 7.487 -0.575 -15.150 1.00 92.50 89 GLY A C 1
ATOM 662 O O . GLY A 1 89 ? 6.831 -0.774 -14.124 1.00 92.50 89 GLY A O 1
ATOM 663 N N . PRO A 1 90 ? 7.851 -1.597 -15.954 1.00 94.06 90 PRO A N 1
ATOM 664 C CA . PRO A 1 90 ? 7.429 -2.984 -15.723 1.00 94.06 90 PRO A CA 1
ATOM 665 C C . PRO A 1 90 ? 7.810 -3.524 -14.340 1.00 94.06 90 PRO A C 1
ATOM 667 O O . PRO A 1 90 ? 7.042 -4.264 -13.722 1.00 94.06 90 PRO A O 1
ATOM 670 N N . GLN A 1 91 ? 8.957 -3.110 -13.802 1.00 94.62 91 GLN A N 1
ATOM 671 C CA . GLN A 1 91 ? 9.371 -3.518 -12.467 1.00 94.62 91 GLN A CA 1
ATOM 672 C C . GLN A 1 91 ? 8.425 -2.980 -11.388 1.00 94.62 91 GLN A C 1
ATOM 674 O O . GLN A 1 91 ? 8.068 -3.737 -10.485 1.00 94.62 91 GLN A O 1
ATOM 679 N N . GLN A 1 92 ? 8.023 -1.708 -11.478 1.00 94.06 92 GLN A N 1
ATOM 680 C CA . GLN A 1 92 ? 7.076 -1.118 -10.532 1.00 94.06 92 GLN A CA 1
ATOM 681 C C . GLN A 1 92 ? 5.681 -1.713 -10.696 1.00 94.06 92 GLN A C 1
ATOM 683 O O . GLN A 1 92 ? 5.083 -2.061 -9.689 1.00 94.06 92 GLN A O 1
ATOM 688 N N . ARG A 1 93 ? 5.216 -1.951 -11.929 1.00 94.44 93 ARG A N 1
ATOM 689 C CA . ARG A 1 93 ? 3.923 -2.616 -12.179 1.00 94.44 93 ARG A CA 1
ATOM 690 C C . ARG A 1 93 ? 3.868 -3.992 -11.532 1.00 94.44 93 ARG A C 1
ATOM 692 O O . ARG A 1 93 ? 2.870 -4.361 -10.927 1.00 94.44 93 ARG A O 1
ATOM 699 N N . THR A 1 94 ? 4.975 -4.730 -11.598 1.00 95.50 94 THR A N 1
ATOM 700 C CA . THR A 1 94 ? 5.084 -6.032 -10.931 1.00 95.50 94 THR A CA 1
ATOM 701 C C . THR A 1 94 ? 5.041 -5.895 -9.404 1.00 95.50 94 THR A C 1
ATOM 703 O O . THR A 1 94 ? 4.392 -6.694 -8.733 1.00 95.50 94 THR A O 1
ATOM 706 N N . ILE A 1 95 ? 5.711 -4.879 -8.841 1.00 95.44 95 ILE A N 1
ATOM 707 C CA . ILE A 1 95 ? 5.675 -4.583 -7.398 1.00 95.44 95 ILE A CA 1
ATOM 708 C C . ILE A 1 95 ? 4.270 -4.157 -6.962 1.00 95.44 95 ILE A C 1
ATOM 710 O O . ILE A 1 95 ? 3.792 -4.662 -5.952 1.00 95.44 95 ILE A O 1
ATOM 714 N N . ALA A 1 96 ? 3.602 -3.269 -7.696 1.00 94.12 96 ALA A N 1
ATOM 715 C CA . ALA A 1 96 ? 2.241 -2.827 -7.407 1.00 94.12 96 ALA A CA 1
ATOM 716 C C . ALA A 1 96 ? 1.281 -4.023 -7.413 1.00 94.12 96 ALA A C 1
ATOM 718 O O . ALA A 1 96 ? 0.639 -4.291 -6.399 1.00 94.12 96 ALA A O 1
ATOM 719 N N . LEU A 1 97 ? 1.316 -4.830 -8.479 1.00 95.38 97 LEU A N 1
ATOM 720 C CA . LEU A 1 97 ? 0.503 -6.037 -8.597 1.00 95.38 97 LEU A CA 1
ATOM 721 C C . LEU A 1 97 ? 0.713 -6.986 -7.426 1.00 95.38 97 LEU A C 1
ATOM 723 O O . LEU A 1 97 ? -0.248 -7.340 -6.749 1.00 95.38 97 LEU A O 1
ATOM 727 N N . TYR A 1 98 ? 1.961 -7.364 -7.143 1.00 96.88 98 TYR A N 1
ATOM 728 C CA . TYR A 1 98 ? 2.229 -8.314 -6.067 1.00 96.88 98 TYR A CA 1
ATOM 729 C C . TYR A 1 98 ? 1.941 -7.735 -4.677 1.00 96.88 98 TYR A C 1
ATOM 731 O O . TYR A 1 98 ? 1.599 -8.479 -3.757 1.00 96.88 98 TYR A O 1
ATOM 739 N N . SER A 1 99 ? 2.047 -6.411 -4.508 1.00 96.12 99 SER A N 1
ATOM 740 C CA . SER A 1 99 ? 1.638 -5.735 -3.271 1.00 96.12 99 SER A CA 1
ATOM 741 C C . SER A 1 99 ? 0.136 -5.886 -3.074 1.00 96.12 99 SER A C 1
ATOM 743 O O . SER A 1 99 ? -0.304 -6.287 -1.995 1.00 96.12 99 SER A O 1
ATOM 745 N N . GLU A 1 100 ? -0.646 -5.628 -4.121 1.00 94.75 100 GLU A N 1
ATOM 746 C CA . GLU A 1 100 ? -2.101 -5.694 -4.077 1.00 94.75 100 GLU A CA 1
ATOM 747 C C . GLU A 1 100 ? -2.630 -7.105 -3.881 1.00 94.75 100 GLU A C 1
ATOM 749 O O . GLU A 1 100 ? -3.376 -7.354 -2.932 1.00 94.75 100 GLU A O 1
ATOM 754 N N . SER A 1 101 ? -2.211 -8.040 -4.727 1.00 94.88 101 SER A N 1
ATOM 755 C CA . SER A 1 101 ? -2.709 -9.415 -4.713 1.00 94.88 101 SER A CA 1
ATOM 756 C C . SER A 1 101 ? -2.359 -10.174 -3.434 1.00 94.88 101 SER A C 1
ATOM 758 O O . SER A 1 101 ? -3.097 -11.076 -3.042 1.00 94.88 101 SER A O 1
ATOM 760 N N . THR A 1 102 ? -1.240 -9.833 -2.790 1.00 96.50 102 THR A N 1
ATOM 761 C CA . THR A 1 102 ? -0.709 -10.601 -1.656 1.00 96.50 102 THR A CA 1
ATOM 762 C C . THR A 1 102 ? -0.996 -9.926 -0.316 1.00 96.50 102 THR A C 1
ATOM 764 O O . THR A 1 102 ? -1.425 -10.598 0.625 1.00 96.50 102 THR A O 1
ATOM 767 N N . PHE A 1 103 ? -0.824 -8.604 -0.217 1.00 97.12 103 PHE A N 1
ATOM 768 C CA . PHE A 1 103 ? -0.853 -7.881 1.060 1.00 97.12 103 PHE A CA 1
ATOM 769 C C . PHE A 1 103 ? -2.022 -6.897 1.148 1.00 97.12 103 PHE A C 1
ATOM 771 O O . PHE A 1 103 ? -2.887 -7.035 2.018 1.00 97.12 103 PHE A O 1
ATOM 778 N N . VAL A 1 104 ? -2.082 -5.924 0.234 1.00 94.88 104 VAL A N 1
ATOM 779 C CA . VAL A 1 104 ? -3.003 -4.785 0.334 1.00 94.88 104 VAL A CA 1
ATOM 780 C C . VAL A 1 104 ? -4.451 -5.258 0.224 1.00 94.88 104 VAL A C 1
ATOM 782 O O . VAL A 1 104 ? -5.202 -5.102 1.186 1.00 94.88 104 VAL A O 1
ATOM 785 N N . CYS A 1 105 ? -4.862 -5.921 -0.861 1.00 93.56 105 CYS A N 1
ATOM 786 C CA . CYS A 1 105 ? -6.254 -6.363 -1.024 1.00 93.56 105 CYS A CA 1
ATOM 787 C C . CYS A 1 105 ? -6.679 -7.378 0.046 1.00 93.56 105 CYS A C 1
ATOM 789 O O . CYS A 1 105 ? -7.822 -7.345 0.505 1.00 93.56 105 CYS A O 1
ATOM 791 N N . SER A 1 106 ? -5.760 -8.233 0.504 1.00 94.75 106 SER A N 1
ATOM 792 C CA . SER A 1 106 ? -5.997 -9.153 1.624 1.00 94.75 106 SER A CA 1
ATOM 793 C C . SER A 1 106 ? -6.329 -8.403 2.921 1.00 94.75 106 SER A C 1
ATOM 795 O O . SER A 1 106 ? -7.258 -8.788 3.635 1.00 94.75 106 SER A O 1
ATOM 797 N N . SER A 1 107 ? -5.626 -7.301 3.208 1.00 94.19 107 SER A N 1
ATOM 798 C CA . SER A 1 107 ? -5.895 -6.455 4.379 1.00 94.19 107 SER A CA 1
ATOM 799 C C . SER A 1 107 ? -7.271 -5.769 4.300 1.00 94.19 107 SER A C 1
ATOM 801 O O . SER A 1 107 ? -8.038 -5.773 5.268 1.00 94.19 107 SER A O 1
ATOM 803 N N . TYR A 1 108 ? -7.657 -5.274 3.118 1.00 91.44 108 TYR A N 1
ATOM 804 C CA . TYR A 1 108 ? -9.002 -4.743 2.863 1.00 91.44 108 TYR A CA 1
ATOM 805 C C . TYR A 1 108 ? -10.084 -5.801 3.039 1.00 91.44 108 TYR A C 1
ATOM 807 O O . TYR A 1 108 ? -11.108 -5.555 3.681 1.00 91.44 108 TYR A O 1
ATOM 815 N N . TRP A 1 109 ? -9.858 -6.988 2.478 1.00 89.75 109 TRP A N 1
ATOM 816 C CA . TRP A 1 109 ? -10.793 -8.095 2.581 1.00 89.75 109 TRP A CA 1
ATOM 817 C C . TRP A 1 109 ? -11.006 -8.513 4.038 1.00 89.75 109 TRP A C 1
ATOM 819 O O . TRP A 1 109 ? -12.148 -8.728 4.442 1.00 89.75 109 TRP A O 1
ATOM 829 N N . LEU A 1 110 ? -9.942 -8.560 4.847 1.00 88.75 110 LEU A N 1
ATOM 830 C CA . LEU A 1 110 ? -10.035 -8.888 6.268 1.00 88.75 110 LEU A CA 1
ATOM 831 C C . LEU A 1 110 ? -10.842 -7.841 7.046 1.00 88.75 110 LEU A C 1
ATOM 833 O O . LEU A 1 110 ? -11.760 -8.212 7.780 1.00 88.75 110 LEU A O 1
ATOM 837 N N . ALA A 1 111 ? -10.549 -6.549 6.856 1.00 87.75 111 ALA A N 1
ATOM 838 C CA . ALA A 1 111 ? -11.304 -5.467 7.490 1.00 87.75 111 ALA A CA 1
ATOM 839 C C . ALA A 1 111 ? -12.796 -5.528 7.109 1.00 87.75 111 ALA A C 1
ATOM 841 O O . ALA A 1 111 ? -13.669 -5.527 7.978 1.00 87.75 111 ALA A O 1
ATOM 842 N N . LYS A 1 112 ? -13.089 -5.711 5.814 1.00 84.94 112 LYS A N 1
ATOM 843 C CA . LYS A 1 112 ? -14.451 -5.887 5.291 1.00 84.94 112 LYS A CA 1
ATOM 844 C C . LYS A 1 112 ? -15.169 -7.093 5.890 1.00 84.94 112 LYS A C 1
ATOM 846 O O . LYS A 1 112 ? -16.339 -7.012 6.248 1.00 84.94 112 LYS A O 1
ATOM 851 N N . ALA A 1 113 ? -14.490 -8.231 5.979 1.00 84.62 113 ALA A N 1
ATOM 852 C CA . ALA A 1 113 ? -15.091 -9.456 6.487 1.00 84.62 113 ALA A CA 1
ATOM 853 C C . ALA A 1 113 ? -15.510 -9.331 7.962 1.00 84.62 113 ALA A C 1
ATOM 855 O O . ALA A 1 113 ? -16.508 -9.933 8.366 1.00 84.62 113 ALA A O 1
ATOM 856 N N . PHE A 1 114 ? -14.777 -8.553 8.765 1.00 85.50 114 PHE A N 1
ATOM 857 C CA . PHE A 1 114 ? -15.164 -8.256 10.144 1.00 85.50 114 PHE A CA 1
ATOM 858 C C . PHE A 1 114 ? -16.300 -7.236 10.228 1.00 85.50 114 PHE A C 1
ATOM 860 O O . PHE A 1 114 ? -17.217 -7.461 11.017 1.00 85.50 114 PHE A O 1
ATOM 867 N N . SER A 1 115 ? -16.300 -6.188 9.397 1.00 80.56 115 SER A N 1
ATOM 868 C CA . SER A 1 115 ? -17.333 -5.141 9.445 1.00 80.56 115 SER A CA 1
ATOM 869 C C . SER A 1 115 ? -18.728 -5.606 9.010 1.00 80.56 115 SER A C 1
ATOM 871 O O . SER A 1 115 ? -19.730 -5.012 9.395 1.00 80.56 115 SER A O 1
ATOM 873 N N . CYS A 1 116 ? -18.845 -6.715 8.269 1.00 76.75 116 CYS A N 1
ATOM 874 C CA . CYS A 1 116 ? -20.145 -7.261 7.857 1.00 76.75 116 CYS A CA 1
ATOM 875 C C . CYS A 1 116 ? -21.012 -7.828 9.006 1.00 76.75 116 CYS A C 1
ATOM 877 O O . CYS A 1 116 ? -22.183 -8.143 8.779 1.00 76.75 116 CYS A O 1
ATOM 879 N N . ALA A 1 117 ? -20.481 -8.014 10.219 1.00 75.12 117 ALA A N 1
ATOM 880 C CA . ALA A 1 117 ? -21.241 -8.553 11.349 1.00 75.12 117 ALA A CA 1
ATOM 881 C C . ALA A 1 117 ? -21.603 -7.454 12.359 1.00 75.12 117 ALA A C 1
ATOM 883 O O . ALA A 1 117 ? -20.726 -6.784 12.883 1.00 75.12 117 ALA A O 1
ATOM 884 N N . LYS A 1 118 ? -22.890 -7.351 12.730 1.00 70.81 118 LYS A N 1
ATOM 885 C CA . LYS A 1 118 ? -23.437 -6.300 13.623 1.00 70.81 118 LYS A CA 1
ATOM 886 C C . LYS A 1 118 ? -22.778 -6.166 15.008 1.00 70.81 118 LYS A C 1
ATOM 888 O O . LYS A 1 118 ? -23.055 -5.202 15.706 1.00 70.81 118 LYS A O 1
ATOM 893 N N . SER A 1 119 ? -21.997 -7.152 15.443 1.00 79.81 119 SER A N 1
ATOM 894 C CA . SER A 1 119 ? -21.357 -7.195 16.764 1.00 79.81 119 SER A CA 1
ATOM 895 C C . SER A 1 119 ? -19.829 -7.201 16.669 1.00 79.81 119 SER A C 1
ATOM 897 O O . SER A 1 119 ? -19.170 -7.802 17.522 1.00 79.81 119 SER A O 1
ATOM 899 N N . ARG A 1 120 ? -19.277 -6.674 15.573 1.00 83.19 120 ARG A N 1
ATOM 900 C CA . ARG A 1 120 ? -17.843 -6.663 15.308 1.00 83.19 120 ARG A CA 1
ATOM 901 C C . ARG A 1 120 ? -17.397 -5.306 14.814 1.00 83.19 120 ARG A C 1
ATOM 903 O O . ARG A 1 120 ? -18.096 -4.677 14.029 1.00 83.19 120 ARG A O 1
ATOM 910 N N . ASP A 1 121 ? -16.190 -4.953 15.223 1.00 85.06 121 ASP A N 1
ATOM 911 C CA . ASP A 1 121 ? -15.550 -3.704 14.848 1.00 85.06 121 ASP A CA 1
ATOM 912 C C . ASP A 1 121 ? -14.318 -4.007 13.992 1.00 85.06 121 ASP A C 1
ATOM 914 O O . ASP A 1 121 ? -13.571 -4.962 14.242 1.00 85.06 121 ASP A O 1
ATOM 918 N N . ALA A 1 122 ? -14.109 -3.209 12.955 1.00 87.38 122 ALA A N 1
ATOM 919 C CA . ALA A 1 122 ? -12.952 -3.323 12.087 1.00 87.38 122 ALA A CA 1
ATOM 920 C C . ALA A 1 122 ? -12.365 -1.942 11.851 1.00 87.38 122 ALA A C 1
ATOM 922 O O . ALA A 1 122 ? -13.100 -0.970 11.709 1.00 87.38 122 ALA A O 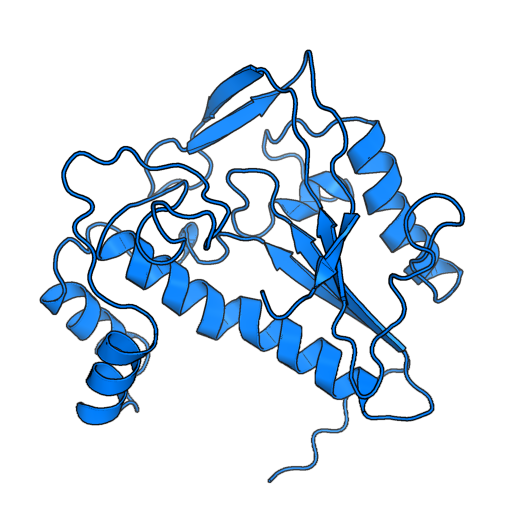1
ATOM 923 N N . TRP A 1 123 ? -11.044 -1.888 11.767 1.00 89.81 123 TRP A N 1
ATOM 924 C CA . TRP A 1 123 ? -10.300 -0.687 11.439 1.00 89.81 123 TRP A CA 1
ATOM 925 C C . TRP A 1 123 ? -9.230 -1.006 10.403 1.00 89.81 123 TRP A C 1
ATOM 927 O O . TRP A 1 123 ? -8.682 -2.112 10.370 1.00 89.81 123 TRP A O 1
ATOM 937 N N . LYS A 1 124 ? -8.929 -0.026 9.554 1.00 91.00 124 LYS A N 1
ATOM 938 C CA . LYS A 1 124 ? -7.980 -0.162 8.450 1.00 91.00 124 LYS A CA 1
ATOM 939 C C . LYS A 1 124 ? -6.974 0.974 8.504 1.00 91.00 124 LYS A C 1
ATOM 941 O O . LYS A 1 124 ? -7.398 2.121 8.504 1.00 91.00 124 LYS A O 1
ATOM 946 N N . TYR A 1 125 ? -5.678 0.688 8.485 1.00 93.31 125 TYR A N 1
ATOM 947 C CA . TYR A 1 125 ? -4.653 1.714 8.273 1.00 93.31 125 TYR A CA 1
ATOM 948 C C . TYR A 1 125 ? -3.797 1.423 7.041 1.00 93.31 125 TYR A C 1
ATOM 950 O O . TYR A 1 125 ? -3.755 0.292 6.552 1.00 93.31 125 TYR A O 1
ATOM 958 N N . ARG A 1 126 ? -3.126 2.456 6.543 1.00 93.06 126 ARG A N 1
ATOM 959 C CA . ARG A 1 126 ? -2.109 2.410 5.492 1.00 93.06 126 ARG A CA 1
ATOM 960 C C . ARG A 1 126 ? -0.898 3.199 5.983 1.00 93.06 126 ARG A C 1
ATOM 962 O O . ARG A 1 126 ? -1.073 4.320 6.447 1.00 93.06 126 ARG A O 1
ATOM 969 N N . ASP A 1 127 ? 0.293 2.619 5.918 1.00 93.19 127 ASP A N 1
ATOM 970 C CA . ASP A 1 127 ? 1.557 3.322 6.152 1.00 93.19 127 ASP A CA 1
ATOM 971 C C . ASP A 1 127 ? 2.123 3.832 4.833 1.00 93.19 127 ASP A C 1
ATOM 973 O O . ASP A 1 127 ? 2.588 3.051 4.000 1.00 93.19 127 ASP A O 1
ATOM 977 N N . SER A 1 128 ? 2.064 5.152 4.665 1.00 91.62 128 SER A N 1
ATOM 978 C CA . SER A 1 128 ? 2.491 5.845 3.455 1.00 91.62 128 SER A CA 1
ATOM 979 C C . SER A 1 128 ? 3.763 6.663 3.657 1.00 91.62 128 SER A C 1
ATOM 981 O O . SER A 1 128 ? 4.125 7.429 2.766 1.00 91.62 128 SER A O 1
ATOM 983 N N . VAL A 1 129 ? 4.450 6.536 4.802 1.00 89.75 129 VAL A N 1
ATOM 984 C CA . VAL A 1 129 ? 5.718 7.239 5.037 1.00 89.75 129 VAL A CA 1
ATOM 985 C C . VAL A 1 129 ? 6.776 6.690 4.073 1.00 89.75 129 VAL A C 1
ATOM 987 O O . VAL A 1 129 ? 7.172 5.524 4.192 1.00 89.75 129 VAL A O 1
ATOM 990 N N . PRO A 1 130 ? 7.277 7.481 3.103 1.00 87.69 130 PRO A N 1
ATOM 991 C CA . PRO A 1 130 ? 8.161 6.940 2.085 1.00 87.69 130 PRO A CA 1
ATOM 992 C C . PRO A 1 130 ? 9.462 6.406 2.683 1.00 87.69 130 PRO A C 1
ATOM 994 O O . PRO A 1 130 ? 10.065 6.997 3.572 1.00 87.69 130 PRO A O 1
ATOM 997 N N . ALA A 1 131 ? 9.999 5.302 2.185 1.00 89.06 131 ALA A N 1
ATOM 998 C CA . ALA A 1 131 ? 9.612 4.513 1.021 1.00 89.06 131 ALA A CA 1
ATOM 999 C C . ALA A 1 131 ? 8.542 3.433 1.282 1.00 89.06 131 ALA A C 1
ATOM 1001 O O . ALA A 1 131 ? 8.309 2.628 0.387 1.00 89.06 131 ALA A O 1
ATOM 1002 N N . ALA A 1 132 ? 7.937 3.388 2.476 1.00 91.25 132 ALA A N 1
ATOM 1003 C CA . ALA A 1 132 ? 6.762 2.567 2.795 1.00 91.25 132 ALA A CA 1
ATOM 1004 C C . ALA A 1 132 ? 6.869 1.087 2.371 1.00 91.25 132 ALA A C 1
ATOM 1006 O O . ALA A 1 132 ? 5.943 0.494 1.833 1.00 91.25 132 ALA A O 1
ATOM 1007 N N . GLN A 1 133 ? 8.041 0.486 2.558 1.00 92.81 133 GLN A N 1
ATOM 1008 C CA . GLN A 1 133 ? 8.259 -0.936 2.282 1.00 92.81 133 GLN A CA 1
ATOM 1009 C C . GLN A 1 133 ? 7.598 -1.832 3.334 1.00 92.81 133 GLN A C 1
ATOM 1011 O O . GLN A 1 133 ? 7.389 -1.399 4.465 1.00 92.81 133 GLN A O 1
ATOM 1016 N N . HIS A 1 134 ? 7.441 -3.120 3.023 1.00 94.56 134 HIS A N 1
ATOM 1017 C CA . HIS A 1 134 ? 6.949 -4.112 3.982 1.00 94.56 134 HIS A CA 1
ATOM 1018 C C . HIS A 1 134 ? 7.620 -4.033 5.363 1.00 94.56 134 HIS A C 1
ATOM 1020 O O . HIS A 1 134 ? 8.847 -4.155 5.508 1.00 94.56 134 HIS A O 1
ATOM 1026 N N . GLY A 1 135 ? 6.786 -3.868 6.392 1.00 91.88 135 GLY A N 1
ATOM 1027 C CA . GLY A 1 135 ? 7.192 -3.757 7.791 1.00 91.88 135 GLY A CA 1
ATOM 1028 C C . GLY A 1 135 ? 7.851 -2.425 8.169 1.00 91.88 135 GLY A C 1
ATOM 1029 O O . GLY A 1 135 ? 8.555 -2.383 9.183 1.00 91.88 135 GLY A O 1
ATOM 1030 N N . ALA A 1 136 ? 7.707 -1.373 7.354 1.00 90.69 136 ALA A N 1
ATOM 1031 C CA . ALA A 1 136 ? 8.113 -0.008 7.697 1.00 90.69 136 ALA A CA 1
ATOM 1032 C C . ALA A 1 136 ? 7.293 0.556 8.869 1.00 90.69 136 ALA A C 1
ATOM 1034 O O . ALA A 1 136 ? 7.873 1.115 9.804 1.00 90.69 136 ALA A O 1
ATOM 1035 N N . ASP A 1 137 ? 5.991 0.294 8.876 1.00 92.19 137 ASP A N 1
ATOM 1036 C CA . ASP A 1 137 ? 5.033 0.640 9.927 1.00 92.19 137 ASP A CA 1
ATOM 1037 C C . ASP A 1 137 ? 5.443 0.145 11.329 1.00 92.19 137 ASP A C 1
ATOM 1039 O O . ASP A 1 137 ? 5.186 0.810 12.333 1.00 92.19 137 ASP A O 1
ATOM 1043 N N . LEU A 1 138 ? 6.188 -0.964 11.417 1.00 91.31 138 LEU A N 1
ATOM 1044 C CA . LEU A 1 138 ? 6.732 -1.486 12.678 1.00 91.31 138 LEU A CA 1
ATOM 1045 C C . LEU A 1 138 ? 7.645 -0.494 13.421 1.00 91.31 138 LEU A C 1
ATOM 1047 O O . LEU A 1 138 ? 7.806 -0.622 14.637 1.00 91.31 138 LEU A O 1
ATOM 1051 N N . ASN A 1 139 ? 8.248 0.479 12.726 1.00 88.25 139 ASN A N 1
ATOM 1052 C CA . ASN A 1 139 ? 9.020 1.542 13.381 1.00 88.25 139 ASN A CA 1
ATOM 1053 C C . ASN A 1 139 ? 8.094 2.498 14.151 1.00 88.25 139 ASN A C 1
ATOM 1055 O O . ASN A 1 139 ? 8.440 2.928 15.249 1.00 88.25 139 ASN A O 1
ATOM 1059 N N . GLY A 1 140 ? 6.894 2.771 13.630 1.00 87.31 140 GLY A N 1
ATOM 1060 C CA . GLY A 1 140 ? 5.930 3.682 14.251 1.00 87.31 140 GLY A CA 1
ATOM 1061 C C . GLY A 1 140 ? 5.268 3.135 15.517 1.00 87.31 140 GLY A C 1
ATOM 1062 O O . GLY A 1 140 ? 4.752 3.906 16.317 1.00 87.31 140 GLY A O 1
ATOM 1063 N N . ILE A 1 141 ? 5.341 1.820 15.738 1.00 87.88 141 ILE A N 1
ATOM 1064 C CA . ILE A 1 141 ? 4.883 1.152 16.970 1.00 87.88 141 ILE A CA 1
ATOM 1065 C C . ILE A 1 141 ? 6.037 0.663 17.855 1.00 87.88 141 ILE A C 1
ATOM 1067 O O . ILE A 1 141 ? 5.820 -0.080 18.810 1.00 87.88 141 ILE A O 1
ATOM 1071 N N . GLY A 1 142 ? 7.279 1.045 17.536 1.00 82.62 142 GLY A N 1
ATOM 1072 C CA . GLY A 1 142 ? 8.459 0.713 18.338 1.00 82.62 142 GLY A CA 1
ATOM 1073 C C . GLY A 1 142 ? 8.878 -0.764 18.314 1.00 82.62 142 GLY A C 1
ATOM 1074 O O . GLY A 1 142 ? 9.685 -1.177 19.145 1.00 82.62 142 GLY A O 1
ATOM 1075 N N . LEU A 1 143 ? 8.368 -1.571 17.375 1.00 82.31 143 LEU A N 1
ATOM 1076 C CA . LEU A 1 143 ? 8.706 -2.998 17.245 1.00 82.31 143 LEU A CA 1
ATOM 1077 C C . LEU A 1 143 ? 9.901 -3.264 16.317 1.00 82.31 143 LEU A C 1
ATOM 1079 O O . LEU A 1 143 ? 10.430 -4.377 16.278 1.00 82.31 143 LEU A O 1
ATOM 1083 N N . ARG A 1 144 ? 10.354 -2.255 15.568 1.00 73.50 144 ARG A N 1
ATOM 1084 C CA . ARG A 1 144 ? 11.600 -2.294 14.795 1.00 73.50 144 ARG A CA 1
ATOM 1085 C C . ARG A 1 144 ? 12.328 -0.959 14.848 1.00 73.50 144 ARG A C 1
ATOM 1087 O O . ARG A 1 144 ? 11.710 0.091 14.906 1.00 73.50 144 ARG A O 1
ATOM 1094 N N . PHE A 1 145 ? 13.652 -1.038 14.736 1.00 59.41 145 PHE A N 1
ATOM 1095 C CA . PHE A 1 145 ? 14.530 0.090 14.433 1.00 59.41 145 PHE A CA 1
ATOM 1096 C C . PHE A 1 145 ? 15.301 -0.242 13.153 1.00 59.41 145 PHE A C 1
ATOM 1098 O O . PHE A 1 145 ? 16.353 -0.878 13.193 1.00 59.41 145 PHE A O 1
ATOM 1105 N N . ARG A 1 146 ? 14.752 0.120 11.988 1.00 54.78 146 ARG A N 1
ATOM 1106 C CA . ARG A 1 146 ? 15.399 -0.087 10.675 1.00 54.78 146 ARG A CA 1
ATOM 1107 C C . ARG A 1 146 ? 15.732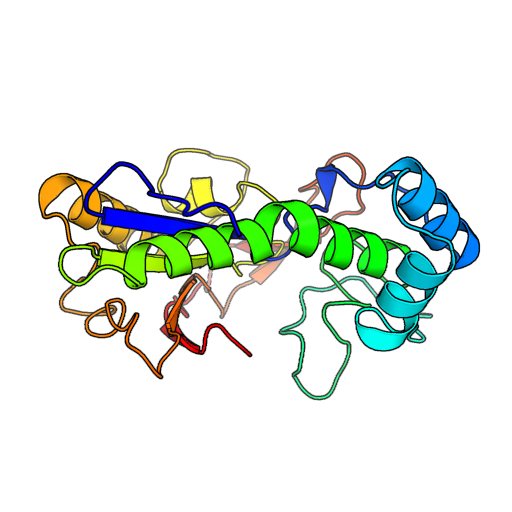 1.225 9.966 1.00 54.78 146 ARG A C 1
ATOM 1109 O O . ARG A 1 146 ? 15.543 1.346 8.762 1.00 54.78 146 ARG A O 1
ATOM 1116 N N . GLY A 1 147 ? 16.245 2.203 10.708 1.00 55.19 147 GLY A N 1
ATOM 1117 C CA . GLY A 1 147 ? 16.777 3.437 10.122 1.00 55.19 147 GLY A CA 1
ATOM 1118 C C . GLY A 1 147 ? 15.736 4.370 9.495 1.00 55.19 147 GLY A C 1
ATOM 1119 O O . GLY A 1 147 ? 16.144 5.351 8.885 1.00 55.19 147 GLY A O 1
ATOM 1120 N N . LEU A 1 148 ? 14.437 4.089 9.659 1.00 64.31 148 LEU A N 1
ATOM 1121 C CA . LEU A 1 148 ? 13.359 5.064 9.487 1.00 64.31 148 LEU A CA 1
ATOM 1122 C C . LEU A 1 148 ? 13.358 5.961 10.723 1.00 64.31 148 LEU A C 1
ATOM 1124 O O . LEU A 1 148 ? 13.164 5.480 11.840 1.00 64.31 148 LEU A O 1
ATOM 1128 N N . ILE A 1 149 ? 13.637 7.244 10.523 1.00 72.75 149 ILE A N 1
ATOM 1129 C CA . ILE A 1 149 ? 13.547 8.253 11.575 1.00 72.75 149 ILE A CA 1
ATOM 1130 C C . ILE A 1 149 ? 12.149 8.842 11.452 1.00 72.75 149 ILE A C 1
ATOM 1132 O O . ILE A 1 149 ? 11.934 9.671 10.583 1.00 72.75 149 ILE A O 1
ATOM 1136 N N . LEU A 1 150 ? 11.218 8.363 12.275 1.00 84.00 150 LEU A N 1
ATOM 1137 C CA . LEU A 1 150 ? 9.866 8.915 12.407 1.00 84.00 150 LEU A CA 1
ATOM 1138 C C . LEU A 1 150 ? 9.876 10.042 13.444 1.00 84.00 150 LEU A C 1
ATOM 1140 O O . LEU A 1 150 ? 10.707 10.003 14.362 1.00 84.00 150 LEU A O 1
ATOM 1144 N N . SER A 1 151 ? 8.975 11.023 13.347 1.00 85.06 151 SER A N 1
ATOM 1145 C CA . SER A 1 151 ? 8.870 12.006 14.433 1.00 85.06 151 SER A CA 1
ATOM 1146 C C . SER A 1 151 ? 8.388 11.350 15.725 1.00 85.06 151 SER A C 1
ATOM 1148 O O . SER A 1 151 ? 7.673 10.342 15.729 1.00 85.06 151 SER A O 1
ATOM 1150 N N . SER A 1 152 ? 8.742 11.951 16.860 1.00 84.38 152 SER A N 1
ATOM 1151 C CA . SER A 1 152 ? 8.211 11.519 18.156 1.00 84.38 152 SER A CA 1
ATOM 1152 C C . SER A 1 152 ? 6.683 11.609 18.205 1.00 84.38 152 SER A C 1
ATOM 1154 O O . SER A 1 152 ? 6.045 10.747 18.808 1.00 84.38 152 SER A O 1
ATOM 1156 N N . ALA A 1 153 ? 6.100 12.607 17.534 1.00 84.19 153 ALA A N 1
ATOM 1157 C CA . ALA A 1 153 ? 4.659 12.785 17.441 1.00 84.19 153 ALA A CA 1
ATOM 1158 C C . ALA A 1 153 ? 3.999 11.637 16.662 1.00 84.19 153 ALA A C 1
ATOM 1160 O O . ALA A 1 153 ? 2.980 11.112 17.105 1.00 84.19 153 ALA A O 1
ATOM 1161 N N . PHE A 1 154 ? 4.582 11.193 15.545 1.00 87.75 154 PHE A N 1
ATOM 1162 C CA . PHE A 1 154 ? 4.069 10.054 14.780 1.00 87.75 154 PHE A CA 1
ATOM 1163 C C . PHE A 1 154 ? 4.080 8.771 15.606 1.00 87.75 154 PHE A C 1
ATOM 1165 O O . PHE A 1 154 ? 3.067 8.076 15.703 1.00 87.75 154 PHE A O 1
ATOM 1172 N N . VAL A 1 155 ? 5.215 8.476 16.251 1.00 88.44 155 VAL A N 1
ATOM 1173 C CA . VAL A 1 155 ? 5.362 7.284 17.101 1.00 88.44 155 VAL A CA 1
ATOM 1174 C C . VAL A 1 155 ? 4.369 7.322 18.264 1.00 88.44 155 VAL A C 1
ATOM 1176 O O . VAL A 1 155 ? 3.780 6.300 18.614 1.00 88.44 155 VAL A O 1
ATOM 1179 N N . GLN A 1 156 ? 4.134 8.499 18.849 1.00 87.06 156 GLN A N 1
ATOM 1180 C CA . GLN A 1 156 ? 3.156 8.670 19.918 1.00 87.06 156 GLN A CA 1
ATOM 1181 C C . GLN A 1 156 ? 1.723 8.392 19.442 1.00 87.06 156 GLN A C 1
ATOM 1183 O O . GLN A 1 156 ? 0.989 7.676 20.123 1.00 87.06 156 GLN A O 1
ATOM 1188 N N . VAL A 1 157 ? 1.329 8.915 18.278 1.00 87.00 157 VAL A N 1
ATOM 1189 C CA . VAL A 1 157 ? -0.016 8.709 17.722 1.00 87.00 157 VAL A CA 1
ATOM 1190 C C . VAL A 1 157 ? -0.227 7.251 17.316 1.00 87.00 157 VAL A C 1
ATOM 1192 O O . VAL A 1 157 ? -1.203 6.626 17.744 1.00 87.00 157 VAL A O 1
ATOM 1195 N N . PHE A 1 158 ? 0.680 6.668 16.528 1.00 90.69 158 PHE A N 1
ATOM 1196 C CA . PHE A 1 158 ? 0.476 5.315 16.011 1.00 90.69 158 PHE A CA 1
ATOM 1197 C C . PHE A 1 158 ? 0.682 4.240 17.088 1.00 90.69 158 PHE A C 1
ATOM 1199 O O . PHE A 1 158 ? -0.132 3.320 17.209 1.00 90.69 158 PHE A O 1
ATOM 1206 N N . GLY A 1 159 ? 1.692 4.394 17.948 1.00 90.75 159 GLY A N 1
ATOM 1207 C CA . GLY A 1 159 ? 1.855 3.557 19.138 1.00 90.75 159 GLY A CA 1
ATOM 1208 C C . GLY A 1 159 ? 0.655 3.658 20.085 1.00 90.75 159 GLY A C 1
ATOM 1209 O O . GLY A 1 159 ? 0.168 2.639 20.578 1.00 90.75 159 GLY A O 1
ATOM 1210 N N . GLY A 1 160 ? 0.118 4.867 20.282 1.00 89.56 160 GLY A N 1
ATOM 1211 C CA . GLY A 1 160 ? -1.099 5.102 21.062 1.00 89.56 160 GLY A CA 1
ATOM 1212 C C . GLY A 1 160 ? -2.340 4.431 20.467 1.00 89.56 160 GLY A C 1
ATOM 1213 O O . GLY A 1 160 ? -3.121 3.841 21.207 1.00 89.56 160 GLY A O 1
ATOM 1214 N N . THR A 1 161 ? -2.479 4.435 19.138 1.00 90.06 161 THR A N 1
ATOM 1215 C CA . THR A 1 161 ? -3.569 3.755 18.410 1.00 90.06 161 THR A CA 1
ATOM 1216 C C . THR A 1 161 ? -3.599 2.258 18.737 1.00 90.06 161 THR A C 1
ATOM 1218 O O . THR A 1 161 ? -4.637 1.707 19.113 1.00 90.06 161 THR A O 1
ATOM 1221 N N . TRP A 1 162 ? -2.445 1.589 18.669 1.00 92.19 162 TRP A N 1
ATOM 1222 C CA . TRP A 1 162 ? -2.335 0.177 19.045 1.00 92.19 162 TRP A CA 1
ATOM 1223 C C . TRP A 1 162 ? -2.530 -0.055 20.545 1.00 92.19 162 TRP A C 1
ATOM 1225 O O . TRP A 1 162 ? -3.212 -1.005 20.929 1.00 92.19 162 TRP A O 1
ATOM 1235 N N . GLY A 1 163 ? -1.977 0.814 21.395 1.00 92.31 163 GLY A N 1
ATOM 1236 C CA . GLY A 1 163 ? -2.170 0.744 22.845 1.00 92.31 163 GLY A CA 1
ATOM 1237 C C . GLY A 1 163 ? -3.646 0.823 23.244 1.00 92.31 163 GLY A C 1
ATOM 1238 O O . GLY A 1 163 ? -4.129 -0.020 24.001 1.00 92.31 163 GLY A O 1
ATOM 1239 N N . ASN A 1 164 ? -4.385 1.777 22.673 1.00 91.38 164 ASN A N 1
ATOM 1240 C CA . ASN A 1 164 ? -5.816 1.945 22.909 1.00 91.38 164 ASN A CA 1
ATOM 1241 C C . ASN A 1 164 ? -6.613 0.737 22.414 1.00 91.38 164 ASN A C 1
ATOM 1243 O O . ASN A 1 164 ? -7.471 0.238 23.137 1.00 91.38 164 ASN A O 1
ATOM 1247 N N . PHE A 1 165 ? -6.288 0.193 21.241 1.00 91.69 165 PHE A N 1
ATOM 1248 C CA . PHE A 1 165 ? -6.939 -1.023 20.758 1.00 91.69 165 PHE A CA 1
ATOM 1249 C C . PHE A 1 165 ? -6.758 -2.207 21.709 1.00 91.69 165 PHE A C 1
ATOM 1251 O O . PHE A 1 165 ? -7.724 -2.902 22.022 1.00 91.69 165 PHE A O 1
ATOM 1258 N N . ILE A 1 166 ? -5.533 -2.420 22.194 1.00 93.06 166 ILE A N 1
ATOM 1259 C CA . ILE A 1 166 ? -5.201 -3.537 23.084 1.00 93.06 166 ILE A CA 1
ATOM 1260 C C . ILE A 1 166 ? -5.918 -3.402 24.432 1.00 93.06 166 ILE A C 1
ATOM 1262 O O . ILE A 1 166 ? -6.459 -4.384 24.937 1.00 93.06 166 ILE A O 1
ATOM 1266 N N . VAL A 1 167 ? -5.914 -2.205 25.025 1.00 94.56 167 VAL A N 1
ATOM 1267 C CA . VAL A 1 167 ? -6.432 -1.986 26.386 1.00 94.56 167 VAL A CA 1
ATOM 1268 C C . VAL A 1 167 ? -7.938 -1.725 26.388 1.00 94.56 167 VAL A C 1
ATOM 1270 O O . VAL A 1 167 ? -8.663 -2.267 27.220 1.00 94.56 167 VAL A O 1
ATOM 1273 N N . ASN A 1 168 ? -8.418 -0.919 25.443 1.00 91.25 168 ASN A N 1
ATOM 1274 C CA . ASN A 1 168 ? -9.774 -0.372 25.436 1.00 91.25 168 ASN A CA 1
ATOM 1275 C C . ASN A 1 168 ? -10.676 -0.993 24.371 1.00 91.25 168 ASN A C 1
ATOM 1277 O O . ASN A 1 168 ? -11.860 -0.674 24.341 1.00 91.25 168 ASN A O 1
ATOM 1281 N N . ASN A 1 169 ? -10.158 -1.893 23.525 1.00 89.81 169 ASN A N 1
ATOM 1282 C CA . ASN A 1 169 ? -10.880 -2.451 22.380 1.00 89.81 169 ASN A CA 1
ATOM 1283 C C . ASN A 1 169 ? -11.284 -1.415 21.308 1.00 89.81 169 ASN A C 1
ATOM 1285 O O . ASN A 1 169 ? -12.075 -1.743 20.428 1.00 89.81 169 ASN A O 1
ATOM 1289 N N . ASP A 1 170 ? -10.745 -0.197 21.360 1.00 88.19 170 ASP A N 1
ATOM 1290 C CA . ASP A 1 170 ? -11.002 0.881 20.403 1.00 88.19 170 ASP A CA 1
ATOM 1291 C C . ASP A 1 170 ? -9.674 1.608 20.138 1.00 88.19 170 ASP A C 1
ATOM 1293 O O . ASP A 1 170 ? -9.074 2.107 21.087 1.00 88.19 170 ASP A O 1
ATOM 1297 N N . PRO A 1 171 ? -9.169 1.638 18.896 1.00 88.12 171 PRO A N 1
ATOM 1298 C CA . PRO A 1 171 ? -7.934 2.334 18.550 1.00 88.12 171 PRO A CA 1
ATOM 1299 C C . PRO A 1 171 ? -8.048 3.860 18.512 1.00 88.12 171 PRO A C 1
ATOM 1301 O O . PRO A 1 171 ? -7.031 4.542 18.382 1.00 88.12 171 PRO A O 1
ATOM 1304 N N . SER A 1 172 ? -9.259 4.408 18.566 1.00 81.31 172 SER A N 1
ATOM 1305 C CA . SER A 1 172 ? -9.489 5.839 18.396 1.00 81.31 172 SER A CA 1
ATOM 1306 C C . SER A 1 172 ? -8.867 6.646 19.546 1.00 81.31 172 SER A C 1
ATOM 1308 O O . SER A 1 172 ? -8.772 6.198 20.690 1.00 81.31 172 SER A O 1
ATOM 1310 N N . SER A 1 173 ? -8.434 7.867 19.241 1.00 70.12 173 SER A N 1
ATOM 1311 C CA . SER A 1 173 ? -7.997 8.878 20.201 1.00 70.12 173 SER A CA 1
ATOM 1312 C C . SER A 1 173 ? -8.907 10.101 20.074 1.00 70.12 173 SER A C 1
ATOM 1314 O O . SER A 1 173 ? -9.396 10.406 18.983 1.00 70.12 173 SER A O 1
ATOM 1316 N N . GLU A 1 174 ? -9.135 10.812 21.182 1.00 57.94 174 GLU A N 1
ATOM 1317 C CA . GLU A 1 174 ? -10.017 11.990 21.219 1.00 57.94 174 GLU A CA 1
ATOM 1318 C C . GLU A 1 174 ? -9.545 13.139 20.309 1.00 57.94 174 GLU A C 1
ATOM 1320 O O . GLU A 1 174 ? -10.351 13.987 19.936 1.00 57.94 174 GLU A O 1
ATOM 1325 N N . GLN A 1 175 ? -8.259 13.173 19.937 1.00 53.41 175 GLN A N 1
ATOM 1326 C CA . GLN A 1 175 ? -7.659 14.293 19.205 1.00 53.41 175 GLN A CA 1
ATOM 1327 C C . GLN A 1 175 ? -7.538 14.085 17.689 1.00 53.41 175 GLN A C 1
ATOM 1329 O O . GLN A 1 175 ? -7.608 15.075 16.969 1.00 53.41 175 GLN A O 1
ATOM 1334 N N . GLU A 1 176 ? -7.399 12.853 17.180 1.00 54.09 176 GLU A N 1
ATOM 1335 C CA . GLU A 1 176 ? -7.073 12.651 15.751 1.00 54.09 176 GLU A CA 1
ATOM 1336 C C . GLU A 1 176 ? -7.925 11.593 15.029 1.00 54.09 176 GLU A C 1
ATOM 1338 O O . GLU A 1 176 ? -7.979 11.584 13.800 1.00 54.09 176 GLU A O 1
ATOM 1343 N N . LEU A 1 177 ? -8.634 10.716 15.754 1.00 60.31 177 LEU A N 1
ATOM 1344 C CA . LEU A 1 177 ? -9.170 9.475 15.172 1.00 60.31 177 LEU A CA 1
ATOM 1345 C C . LEU A 1 177 ? -10.654 9.221 15.456 1.00 60.31 177 LEU A C 1
ATOM 1347 O O . LEU A 1 177 ? -11.124 8.101 15.276 1.00 60.31 177 LEU A O 1
ATOM 1351 N N . SER A 1 178 ? -11.430 10.237 15.841 1.00 53.44 178 SER A N 1
ATOM 1352 C CA . SER A 1 178 ? -12.863 10.087 16.166 1.00 53.44 178 SER A CA 1
ATOM 1353 C C . SER A 1 178 ? -13.733 9.526 15.024 1.00 53.44 178 SER A C 1
ATOM 1355 O O . SER A 1 178 ? -14.860 9.105 15.268 1.00 53.44 178 SER A O 1
ATOM 1357 N N . THR A 1 179 ? -13.214 9.482 13.788 1.00 54.44 179 THR A N 1
ATOM 1358 C CA . THR A 1 179 ? -13.884 8.926 12.593 1.00 54.44 179 THR A CA 1
ATOM 1359 C C . THR A 1 179 ? -13.248 7.635 12.059 1.00 54.44 179 THR A C 1
ATOM 1361 O O . THR A 1 179 ? -13.670 7.124 11.021 1.00 54.44 179 THR A O 1
ATOM 1364 N N . PHE A 1 180 ? -12.246 7.085 12.756 1.00 56.91 180 PHE A N 1
ATOM 1365 C CA . PHE A 1 180 ? -11.542 5.858 12.363 1.00 56.91 180 PHE A CA 1
ATOM 1366 C C . PHE A 1 180 ? -12.469 4.626 12.345 1.00 56.91 180 PHE A C 1
ATOM 1368 O O . PHE A 1 180 ? -12.219 3.667 11.618 1.00 56.91 180 PHE A O 1
ATOM 1375 N N . SER A 1 181 ? -13.567 4.680 13.102 1.00 52.44 181 SER A N 1
ATOM 1376 C CA . SER A 1 181 ? -14.548 3.614 13.339 1.00 52.44 181 SER A CA 1
ATOM 1377 C C . SER A 1 181 ? -15.638 3.450 12.270 1.00 52.44 181 SER A C 1
ATOM 1379 O O . SER A 1 181 ? -16.451 2.531 12.369 1.00 52.44 181 SER A O 1
ATOM 1381 N N . GLU A 1 182 ? -15.684 4.280 11.225 1.00 53.12 182 GLU A N 1
ATOM 1382 C CA . GLU A 1 182 ? -16.711 4.147 10.184 1.00 53.12 182 GLU A CA 1
ATOM 1383 C C . GLU A 1 182 ? -16.346 3.079 9.139 1.00 53.12 182 GLU A C 1
ATOM 1385 O O . GLU A 1 182 ? -15.973 3.387 8.009 1.00 53.12 182 GLU A O 1
ATOM 1390 N N . HIS A 1 183 ? -16.505 1.805 9.502 1.00 52.41 183 HIS A N 1
ATOM 1391 C CA . HIS A 1 183 ? -16.712 0.715 8.541 1.00 52.41 183 HIS A CA 1
ATOM 1392 C C . HIS A 1 183 ? -18.213 0.401 8.470 1.00 52.41 183 HIS A C 1
ATOM 1394 O O . HIS A 1 183 ? -18.674 -0.639 8.933 1.00 52.41 183 HIS A O 1
ATOM 1400 N N . GLY A 1 184 ? -18.994 1.354 7.949 1.00 50.00 184 GLY A N 1
ATOM 1401 C CA . GLY A 1 184 ? -20.438 1.222 7.719 1.00 50.00 184 GLY A CA 1
ATOM 1402 C C . GLY A 1 184 ? -20.772 0.949 6.249 1.00 50.00 184 GLY A C 1
ATOM 1403 O O . GLY A 1 184 ? -19.916 1.068 5.377 1.00 50.00 184 GLY A O 1
ATOM 1404 N N . ASP A 1 185 ? -22.038 0.635 5.946 1.00 51.72 185 ASP A N 1
ATOM 1405 C CA . ASP A 1 185 ? -22.508 0.149 4.631 1.00 51.72 185 ASP A CA 1
ATOM 1406 C C . ASP A 1 185 ? -22.140 1.023 3.405 1.00 51.72 185 ASP A C 1
ATOM 1408 O O . ASP A 1 185 ? -22.336 0.585 2.267 1.00 51.72 185 ASP A O 1
ATOM 1412 N N . ARG A 1 186 ? -21.626 2.254 3.581 1.00 50.81 186 ARG A N 1
ATOM 1413 C CA . ARG A 1 186 ? -21.329 3.191 2.477 1.00 50.81 186 ARG A CA 1
ATOM 1414 C C . ARG A 1 186 ? -20.086 4.077 2.626 1.00 50.81 186 ARG A C 1
ATOM 1416 O O . ARG A 1 186 ? -19.700 4.667 1.622 1.00 50.81 186 ARG A O 1
ATOM 1423 N N . THR A 1 187 ? -19.438 4.147 3.788 1.00 65.75 187 THR A N 1
ATOM 1424 C CA . THR A 1 187 ? -18.189 4.907 3.979 1.00 65.75 187 THR A CA 1
ATOM 1425 C C . THR A 1 187 ? -17.062 3.935 4.304 1.00 65.75 187 THR A C 1
ATOM 1427 O O . THR A 1 187 ? -17.163 3.143 5.232 1.00 65.75 187 THR A O 1
ATOM 1430 N N . TRP A 1 188 ? -16.020 3.936 3.470 1.00 77.25 188 TRP A N 1
ATOM 1431 C CA . TRP A 1 188 ? -14.834 3.102 3.651 1.00 77.25 188 TRP A CA 1
ATOM 1432 C C . TRP A 1 188 ? -13.707 4.034 4.033 1.00 77.25 188 TRP A C 1
ATOM 1434 O O . TRP A 1 188 ? -13.122 4.661 3.159 1.00 77.25 188 TRP A O 1
ATOM 1444 N N . ARG A 1 189 ? -13.455 4.181 5.332 1.00 85.06 189 ARG A N 1
ATOM 1445 C CA . ARG A 1 189 ? -12.376 5.042 5.809 1.00 85.06 189 ARG A CA 1
ATOM 1446 C C . ARG A 1 189 ? -11.183 4.222 6.271 1.00 85.06 189 ARG A C 1
ATOM 1448 O O . ARG A 1 189 ? -11.328 3.109 6.782 1.00 85.06 189 ARG A O 1
ATOM 1455 N N . MET A 1 190 ? -9.998 4.791 6.105 1.00 87.88 190 MET A N 1
ATOM 1456 C CA . MET A 1 190 ? -8.772 4.257 6.680 1.00 87.88 190 MET A CA 1
ATOM 1457 C C . MET A 1 190 ? -7.942 5.361 7.316 1.00 87.88 190 MET A C 1
ATOM 1459 O O . MET A 1 190 ? -8.020 6.521 6.916 1.00 87.88 190 MET A O 1
ATOM 1463 N N . LEU A 1 191 ? -7.124 4.988 8.292 1.00 89.81 191 LEU A N 1
ATOM 1464 C CA . LEU A 1 191 ? -6.079 5.856 8.809 1.00 89.81 191 LEU A CA 1
ATOM 1465 C C . LEU A 1 191 ? -4.887 5.818 7.859 1.00 89.81 191 LEU A C 1
ATOM 1467 O O . LEU A 1 191 ? -4.245 4.780 7.718 1.00 89.81 191 LEU A O 1
ATOM 1471 N N . ASN A 1 192 ? -4.591 6.939 7.218 1.00 91.44 192 ASN A N 1
ATOM 1472 C CA . ASN A 1 192 ? -3.357 7.105 6.475 1.00 91.44 192 ASN A CA 1
ATOM 1473 C C . ASN A 1 192 ? -2.280 7.635 7.420 1.00 91.44 192 ASN A C 1
ATOM 1475 O O . ASN A 1 192 ? -2.389 8.753 7.924 1.00 91.44 192 ASN A O 1
ATOM 1479 N N . LEU A 1 193 ? -1.262 6.821 7.668 1.00 91.44 193 LEU A N 1
ATOM 1480 C CA . LEU A 1 193 ? -0.103 7.171 8.470 1.00 91.44 193 LEU A CA 1
ATOM 1481 C C . LEU A 1 193 ? 0.931 7.807 7.540 1.00 91.44 193 LEU A C 1
ATOM 1483 O O . LEU A 1 193 ? 1.562 7.118 6.739 1.00 91.44 193 LEU A O 1
ATOM 1487 N N . ASN A 1 194 ? 1.072 9.127 7.626 1.00 90.62 194 ASN A N 1
ATOM 1488 C CA . ASN A 1 194 ? 1.992 9.892 6.795 1.00 90.62 194 ASN A CA 1
ATOM 1489 C C . ASN A 1 194 ? 2.697 10.985 7.598 1.00 90.62 194 ASN A C 1
ATOM 1491 O O . ASN A 1 194 ? 2.213 11.426 8.641 1.00 90.62 194 ASN A O 1
ATOM 1495 N N . GLU A 1 195 ? 3.808 11.473 7.059 1.00 87.81 195 GLU A N 1
ATOM 1496 C CA . GLU A 1 195 ? 4.530 12.630 7.576 1.00 87.81 195 GLU A CA 1
ATOM 1497 C C . GLU A 1 195 ? 5.078 13.464 6.408 1.00 87.81 195 GLU A C 1
ATOM 1499 O O . GLU A 1 195 ? 5.513 12.925 5.389 1.00 87.81 195 GLU A O 1
ATOM 1504 N N . THR A 1 196 ? 5.139 14.785 6.571 1.00 85.12 196 THR A N 1
ATOM 1505 C CA . THR A 1 196 ? 5.641 15.743 5.567 1.00 85.12 196 THR A CA 1
ATOM 1506 C C . THR A 1 196 ? 6.663 16.719 6.172 1.00 85.12 196 THR A C 1
ATOM 1508 O O . THR A 1 196 ? 7.011 16.598 7.339 1.00 85.12 196 THR A O 1
ATOM 1511 N N . GLY A 1 197 ? 7.189 17.678 5.394 1.00 74.69 197 GLY A N 1
ATOM 1512 C CA . GLY A 1 197 ? 8.038 18.775 5.913 1.00 74.69 197 GLY A CA 1
ATOM 1513 C C . GLY A 1 197 ? 9.533 18.459 6.088 1.00 74.69 197 GLY A C 1
ATOM 1514 O O . GLY A 1 197 ? 10.318 19.302 6.513 1.00 74.69 197 GLY A O 1
ATOM 1515 N N . TRP A 1 198 ? 9.939 17.251 5.726 1.00 75.81 198 TRP A N 1
ATOM 1516 C CA . TRP A 1 198 ? 11.248 16.682 6.016 1.00 75.81 198 TRP A CA 1
ATOM 1517 C C . TRP A 1 198 ? 12.421 17.143 5.143 1.00 75.81 198 TRP A C 1
ATOM 1519 O O . TRP A 1 198 ? 12.252 17.620 4.020 1.00 75.81 198 TRP A O 1
ATOM 1529 N N . THR A 1 199 ? 13.636 16.806 5.595 1.00 84.44 199 THR A N 1
ATOM 1530 C CA . THR A 1 199 ? 14.846 16.805 4.759 1.00 84.44 199 THR A CA 1
ATOM 1531 C C . THR A 1 199 ? 15.045 15.437 4.076 1.00 84.44 199 THR A C 1
ATOM 1533 O O . THR A 1 199 ? 15.212 14.434 4.782 1.00 84.44 199 THR A O 1
ATOM 1536 N N . PRO A 1 200 ? 15.067 15.353 2.728 1.00 85.31 200 PRO A N 1
ATOM 1537 C CA . PRO A 1 200 ? 15.270 14.091 2.019 1.00 85.31 200 PRO A CA 1
ATOM 1538 C C . PRO A 1 200 ? 16.710 13.578 2.158 1.00 85.31 200 PRO A C 1
ATOM 1540 O O . PRO A 1 200 ? 17.674 14.343 2.107 1.00 85.31 200 PRO A O 1
ATOM 1543 N N . TYR A 1 201 ? 16.870 12.261 2.264 1.00 85.69 201 TYR A N 1
ATOM 1544 C CA . TYR A 1 201 ? 18.154 11.577 2.119 1.00 85.69 201 TYR A CA 1
ATOM 1545 C C . TYR A 1 201 ? 17.991 10.249 1.375 1.00 85.69 201 TYR A C 1
ATOM 1547 O O . TYR A 1 201 ? 16.914 9.665 1.328 1.00 85.69 201 TYR A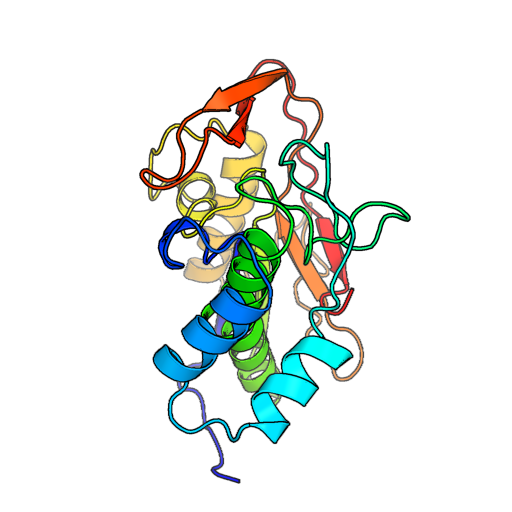 O 1
ATOM 1555 N N . SER A 1 202 ? 19.074 9.766 0.771 1.00 88.38 202 SER A N 1
ATOM 1556 C CA . SER A 1 202 ? 19.087 8.488 0.054 1.00 88.38 202 SER A CA 1
ATOM 1557 C C . SER A 1 202 ? 19.483 7.358 1.002 1.00 88.38 202 SER A C 1
ATOM 1559 O O . SER A 1 202 ? 20.523 7.446 1.658 1.00 88.38 202 SER A O 1
ATOM 1561 N N . SER A 1 203 ? 18.682 6.291 1.065 1.00 87.56 203 SER A N 1
ATOM 1562 C CA . SER A 1 203 ? 18.960 5.125 1.911 1.00 87.56 203 SER A CA 1
ATOM 1563 C C . SER A 1 203 ? 18.664 3.811 1.202 1.00 87.56 203 SER A C 1
ATOM 1565 O O . SER A 1 203 ? 17.712 3.698 0.426 1.00 87.56 203 SER A O 1
ATOM 1567 N N . ARG A 1 204 ? 19.452 2.778 1.512 1.00 89.94 204 ARG A N 1
ATOM 1568 C CA . ARG A 1 204 ? 19.173 1.409 1.075 1.00 89.94 204 ARG A CA 1
ATOM 1569 C C . ARG A 1 204 ? 18.195 0.756 2.046 1.00 89.94 204 ARG A C 1
ATOM 1571 O O . ARG A 1 204 ? 18.582 0.332 3.129 1.00 89.94 204 ARG A O 1
ATOM 1578 N N . MET A 1 205 ? 16.940 0.661 1.623 1.00 87.56 205 MET A N 1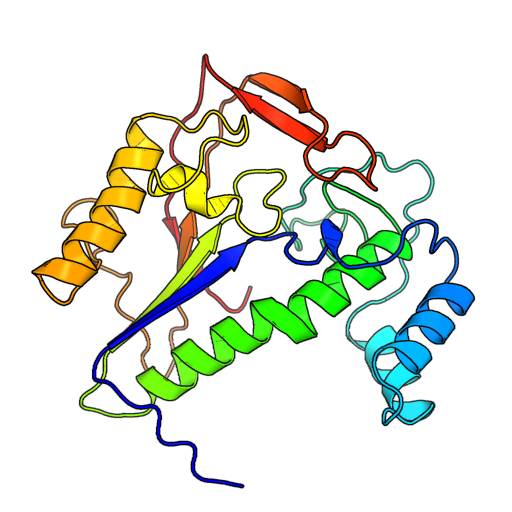
ATOM 1579 C CA . MET A 1 205 ? 15.847 0.145 2.451 1.00 87.56 205 MET A CA 1
ATOM 1580 C C . MET A 1 205 ? 15.519 -1.321 2.128 1.00 87.56 205 MET A C 1
ATOM 1582 O O . MET A 1 205 ? 15.348 -2.136 3.035 1.00 87.56 205 MET A O 1
ATOM 1586 N N . VAL A 1 206 ? 15.572 -1.676 0.839 1.00 89.81 206 VAL A N 1
ATOM 1587 C CA . VAL A 1 206 ? 15.473 -3.050 0.335 1.00 89.81 206 VAL A CA 1
ATOM 1588 C C . VAL A 1 206 ? 16.807 -3.451 -0.296 1.00 89.81 206 VAL A C 1
ATOM 1590 O O . VAL A 1 206 ? 17.327 -2.761 -1.170 1.00 89.81 206 VAL A O 1
ATOM 1593 N N . ALA A 1 207 ? 17.374 -4.582 0.131 1.00 88.75 207 ALA A N 1
ATOM 1594 C CA . ALA A 1 207 ? 18.719 -5.004 -0.274 1.00 88.75 207 ALA A CA 1
ATOM 1595 C C . ALA A 1 207 ? 18.868 -5.257 -1.784 1.00 88.75 207 ALA A C 1
ATOM 1597 O O . ALA A 1 207 ? 19.942 -5.027 -2.329 1.00 88.75 207 ALA A O 1
ATOM 1598 N N . THR A 1 208 ? 17.811 -5.701 -2.462 1.00 88.88 208 THR A N 1
ATOM 1599 C CA . THR A 1 208 ? 17.795 -6.015 -3.902 1.00 88.88 208 THR A CA 1
ATOM 1600 C C . THR A 1 208 ? 17.356 -4.838 -4.776 1.00 88.88 208 THR A C 1
ATOM 1602 O O . THR A 1 208 ? 17.190 -5.000 -5.983 1.00 88.88 208 THR A O 1
ATOM 1605 N N . ARG A 1 209 ? 17.155 -3.651 -4.191 1.00 90.25 209 ARG A N 1
ATOM 1606 C CA . ARG A 1 209 ? 16.664 -2.462 -4.898 1.00 90.25 209 ARG A CA 1
ATOM 1607 C C . ARG A 1 209 ? 17.675 -1.314 -4.846 1.00 90.25 209 ARG A C 1
ATOM 1609 O O . ARG A 1 209 ? 18.570 -1.315 -3.991 1.00 90.25 209 ARG A O 1
ATOM 1616 N N . PRO A 1 210 ? 17.558 -0.335 -5.762 1.00 89.94 210 PRO A N 1
ATOM 1617 C CA . PRO A 1 210 ? 18.237 0.945 -5.624 1.00 89.94 210 PRO A CA 1
ATOM 1618 C C . PRO A 1 210 ? 17.900 1.619 -4.291 1.00 89.94 210 PRO A C 1
ATOM 1620 O O . PRO A 1 210 ? 16.931 1.265 -3.613 1.00 89.94 210 PRO A O 1
ATOM 1623 N N . ASN A 1 211 ? 18.705 2.610 -3.918 1.00 90.56 211 ASN A N 1
ATOM 1624 C CA . ASN A 1 211 ? 18.372 3.431 -2.766 1.00 90.56 211 ASN A CA 1
ATOM 1625 C C . ASN A 1 211 ? 17.068 4.190 -3.034 1.00 90.56 211 ASN A C 1
ATOM 1627 O O . ASN A 1 211 ? 16.889 4.744 -4.117 1.00 90.56 211 ASN A O 1
ATOM 1631 N N . ALA A 1 212 ? 16.211 4.254 -2.022 1.00 88.94 212 ALA A N 1
ATOM 1632 C CA . ALA A 1 212 ? 14.990 5.040 -2.054 1.00 88.94 212 ALA A CA 1
ATOM 1633 C C . ALA A 1 212 ? 15.185 6.344 -1.274 1.00 88.94 212 ALA A C 1
ATOM 1635 O O . ALA A 1 212 ? 16.038 6.433 -0.379 1.00 88.94 212 ALA A O 1
ATOM 1636 N N . THR A 1 213 ? 14.377 7.348 -1.603 1.00 86.25 213 THR A N 1
ATOM 1637 C CA . THR A 1 213 ? 14.284 8.565 -0.797 1.00 86.25 213 THR A CA 1
ATOM 1638 C C . THR A 1 213 ? 13.634 8.234 0.542 1.00 86.25 213 THR A C 1
ATOM 1640 O O . THR A 1 213 ? 12.591 7.586 0.610 1.00 86.25 213 THR A O 1
ATOM 1643 N N . GLN A 1 214 ? 14.298 8.669 1.601 1.00 82.56 214 GLN A N 1
ATOM 1644 C CA . GLN A 1 214 ? 13.873 8.617 2.988 1.00 82.56 214 GLN A CA 1
ATOM 1645 C C . GLN A 1 214 ? 13.911 10.024 3.564 1.00 82.56 214 GLN A C 1
ATOM 1647 O O . GLN A 1 214 ? 14.462 10.950 2.961 1.00 82.56 214 GLN A O 1
ATOM 1652 N N . TYR A 1 215 ? 13.365 10.166 4.760 1.00 81.12 215 TYR A N 1
ATOM 1653 C CA . TYR A 1 215 ? 13.172 11.453 5.386 1.00 81.12 215 TYR A CA 1
ATOM 1654 C C . TYR A 1 215 ? 13.615 11.428 6.848 1.00 81.12 215 TYR A C 1
ATOM 1656 O O . TYR A 1 215 ? 13.521 10.400 7.516 1.00 81.12 215 TYR A O 1
ATOM 1664 N N . LYS A 1 216 ? 14.206 12.534 7.310 1.00 78.38 216 LYS A N 1
ATOM 1665 C CA . LYS A 1 216 ? 14.709 12.671 8.682 1.00 78.38 216 LYS A CA 1
ATOM 1666 C C . LYS A 1 216 ? 14.600 14.103 9.195 1.00 78.38 216 LYS A C 1
ATOM 1668 O O . LYS A 1 216 ? 14.492 15.043 8.407 1.00 78.38 216 LYS A O 1
ATOM 1673 N N . GLU A 1 217 ? 14.695 14.230 10.515 1.00 75.81 217 GLU A N 1
ATOM 1674 C CA . GLU A 1 217 ? 14.847 15.500 11.230 1.00 75.81 217 GLU A CA 1
ATOM 1675 C C . GLU A 1 217 ? 16.027 16.345 10.694 1.00 75.81 217 GLU A C 1
ATOM 1677 O O . GLU A 1 217 ? 17.058 15.781 10.292 1.00 75.81 217 GLU A O 1
ATOM 1682 N N . PRO A 1 218 ? 15.931 17.690 10.741 1.00 77.31 218 PRO A N 1
ATOM 1683 C CA . PRO A 1 218 ? 14.784 18.477 11.208 1.00 77.31 218 PRO A CA 1
ATOM 1684 C C . PRO A 1 218 ? 13.623 18.525 10.195 1.00 77.31 218 PRO A C 1
ATOM 1686 O O . PRO A 1 218 ? 13.847 18.417 8.987 1.00 77.31 218 PRO A O 1
ATOM 1689 N N . GLY A 1 219 ? 12.402 18.752 10.692 1.00 73.94 219 GLY A N 1
ATOM 1690 C CA . GLY A 1 219 ? 11.234 19.148 9.888 1.00 73.94 219 GLY A CA 1
ATOM 1691 C C . GLY A 1 219 ? 10.038 18.187 9.726 1.00 73.94 219 GLY A C 1
ATOM 1692 O O . GLY A 1 219 ? 9.080 18.620 9.082 1.00 73.94 219 GLY A O 1
ATOM 1693 N N . PRO A 1 220 ? 9.997 16.946 10.258 1.00 75.94 220 PRO A N 1
ATOM 1694 C CA . PRO A 1 220 ? 8.792 16.143 10.142 1.00 75.94 220 PRO A CA 1
ATOM 1695 C C . PRO A 1 220 ? 7.598 16.821 10.791 1.00 75.94 220 PRO A C 1
ATOM 1697 O O . PRO A 1 220 ? 7.651 17.326 11.910 1.00 75.94 220 PRO A O 1
ATOM 1700 N N . THR A 1 221 ? 6.500 16.784 10.062 1.00 83.44 221 THR A N 1
ATOM 1701 C CA . THR A 1 221 ? 5.185 17.210 10.504 1.00 83.44 221 THR A CA 1
ATOM 1702 C C . THR A 1 221 ? 4.237 16.051 10.252 1.00 83.44 221 THR A C 1
ATOM 1704 O O . THR A 1 221 ? 4.133 15.588 9.112 1.00 83.44 221 THR A O 1
ATOM 1707 N N . ASN A 1 222 ? 3.554 15.587 11.300 1.00 84.44 222 ASN A N 1
ATOM 1708 C CA . ASN A 1 222 ? 2.505 14.579 11.173 1.00 84.44 222 ASN A CA 1
ATOM 1709 C C . ASN A 1 222 ? 1.491 15.012 10.105 1.00 84.44 222 ASN A C 1
ATOM 1711 O O . ASN A 1 222 ? 0.946 16.112 10.166 1.00 84.44 222 ASN A O 1
ATOM 1715 N N . ASP A 1 223 ? 1.222 14.123 9.154 1.00 88.62 223 ASP A N 1
ATOM 1716 C CA . ASP A 1 223 ? 0.118 14.218 8.189 1.00 88.62 223 ASP A CA 1
ATOM 1717 C C . ASP A 1 223 ? -0.768 12.971 8.336 1.00 88.62 223 ASP A C 1
ATOM 1719 O O . ASP A 1 223 ? -1.257 12.378 7.372 1.00 88.62 223 ASP A O 1
ATOM 1723 N N . ILE A 1 224 ? -0.919 12.528 9.586 1.00 88.31 224 ILE A N 1
ATOM 1724 C CA . ILE A 1 224 ? -1.796 11.427 9.952 1.00 88.31 224 ILE A CA 1
ATOM 1725 C C . ILE A 1 224 ? -3.232 11.916 9.807 1.00 88.31 224 ILE A C 1
ATOM 1727 O O . ILE A 1 224 ? -3.632 12.918 10.399 1.00 88.31 224 ILE A O 1
ATOM 1731 N N . ARG A 1 225 ? -4.016 11.213 8.995 1.00 87.38 225 ARG A N 1
ATOM 1732 C CA . ARG A 1 225 ? -5.386 11.623 8.681 1.00 87.38 225 ARG A CA 1
ATOM 1733 C C . ARG A 1 225 ? -6.257 10.438 8.321 1.00 87.38 225 ARG A C 1
ATOM 1735 O O . ARG A 1 225 ? -5.787 9.433 7.791 1.00 87.38 225 ARG A O 1
ATOM 1742 N N . VAL A 1 226 ? -7.553 10.583 8.557 1.00 85.94 226 VAL A N 1
ATOM 1743 C CA . VAL A 1 226 ? -8.550 9.639 8.053 1.00 85.94 226 VAL A CA 1
ATOM 1744 C C . VAL A 1 226 ? -8.869 9.994 6.599 1.00 85.94 226 VAL A C 1
ATOM 1746 O O . VAL A 1 226 ? -9.249 11.128 6.310 1.00 85.94 226 VAL A O 1
ATOM 1749 N N . VAL A 1 227 ? -8.715 9.033 5.691 1.00 86.25 227 VAL A N 1
ATOM 1750 C CA . VAL A 1 227 ? -8.954 9.180 4.244 1.00 86.25 227 VAL A CA 1
ATOM 1751 C C . VAL A 1 227 ? -9.991 8.173 3.750 1.00 86.25 227 VAL A C 1
ATOM 1753 O O . VAL A 1 227 ? -10.329 7.226 4.467 1.00 86.25 227 VAL A O 1
ATOM 1756 N N . ASP A 1 228 ? -10.489 8.368 2.526 1.00 85.06 228 ASP A N 1
ATOM 1757 C CA . ASP A 1 228 ? -11.235 7.324 1.819 1.00 85.06 228 ASP A CA 1
ATOM 1758 C C . ASP A 1 228 ? -10.286 6.160 1.498 1.00 85.06 228 ASP A C 1
ATOM 1760 O O . ASP A 1 228 ? -9.142 6.354 1.098 1.00 85.06 228 ASP A O 1
ATOM 1764 N N . ALA A 1 229 ? -10.744 4.941 1.746 1.00 81.00 229 ALA A N 1
ATOM 1765 C CA . ALA A 1 229 ? -9.971 3.723 1.577 1.00 81.00 229 ALA A CA 1
ATOM 1766 C C . ALA A 1 229 ? -10.158 3.090 0.180 1.00 81.00 229 ALA A C 1
ATOM 1768 O O . ALA A 1 229 ? -9.659 1.998 -0.071 1.00 81.00 229 ALA A O 1
ATOM 1769 N N . LYS A 1 230 ? -10.925 3.718 -0.719 1.00 72.00 230 LYS A N 1
ATOM 1770 C CA . LYS A 1 230 ? -11.140 3.273 -2.109 1.00 72.00 230 LYS A CA 1
ATOM 1771 C C . LYS A 1 230 ? -10.415 4.118 -3.154 1.00 72.00 230 LYS A C 1
ATOM 1773 O O . LYS A 1 230 ? -10.462 3.743 -4.324 1.00 72.00 230 LYS A O 1
ATOM 1778 N N . THR A 1 231 ? -9.837 5.245 -2.753 1.00 54.72 231 THR A N 1
ATOM 1779 C CA . THR A 1 231 ? -9.106 6.176 -3.622 1.00 54.72 231 THR A CA 1
ATOM 1780 C C . THR A 1 231 ? -7.623 6.107 -3.321 1.00 54.72 231 THR A C 1
ATOM 1782 O O . THR A 1 231 ? -7.285 6.209 -2.117 1.00 54.72 231 THR A O 1
#

Radius of gyration: 18.34 Å; chains: 1; bounding box: 43×40×48 Å

InterPro domains:
  IPR029058 Alpha/Beta hydrolase fold [G3DSA:3.40.50.1820] (1-217)
  IPR029058 Alpha/Beta hydrolase fold [SSF53474] (7-198)

pLDDT: mean 84.34, std 12.48, range [40.16, 97.44]

Sequence (231 aa):
MAHFKPNGLRVISGNTDSEAAAYVIPEITTDAQLKAWLRLEYPLLTARDVDDILEVHYLPSDASGVIPFATCGDCNGATADATGPFAIGPQQRTIALYSESTFVCSSYWLAKAFSCAKSRDAWKYRDSVPAAQHGADLNGIGLRFRGLILSSAFVQVFGGTWGNFIVNNDPSSEQELSTFSEHGDRTWRMLNLNETGWTPYSSRMVATRPNATQYKEPGPTNDIRVVDAKT

Foldseek 3Di:
DDLDDDPDFEDEFEAFLQACLQPDAPDQPDPVSLLVVCCVVPVPDDPVNSCCCAVPPQDFDPCPPPDAACDPAPPPDDGQLAHAQFDGTSSSVSRNVCRCVPGLVVSVVVQLSQLVDPRHFGFYAYEHQPPRYRCPCCVLLVNDDQPAADDPVSSCLSVQLVVCCVPVVGSADPPACPPRGPPDPPAAKHWYWYWDQFDWDWDDRHPNTGTGIGGHDDTIDTPTHIDGPVD

Organism: NCBI:txid113226

Secondary structure (DSSP, 8-state):
------SSSEEEEEEETBGGGGTS-S---SHHHHHHHHHHH-TT--HHHHHHHHHHTS-----TTPPP----SSSSSS-TTTB-SS-BHHHHHHHHHHHIIIIIHHHHHHHHHHHTSTT-EEEEEEE-STT-BTT-GGGTTTS--SS----HHHHHHHHHHHHHHHHHS----TTT-TTTT-B-SS-BEEEEE-EESPEEEEE--STTSPPEEEEESS--EE--EEEES--